Protein AF-A0A4R9XDH8-F1 (afdb_monomer)

Nearest PDB structures (foldseek):
  8iq6-assembly1_R  TM=7.409E-01  e=6.964E+00  Homo sapiens
  1yc9-assembly1_A-3  TM=2.635E-01  e=1.692E+00  Vibrio cholerae

Radius of gyration: 33.53 Å; Cα contacts (8 Å, |Δi|>4): 755; chains: 1; bounding box: 90×50×81 Å

Secondary structure (DSSP, 8-state):
---EETTEEBPBTTTT-EEEEEEEEEEEEPPSS---SS-EEEEEEEEEEGGGEES--SS-EETTEEBPBTTT-EES--BS-TT--STT-BTTTS-SS-EEEES---SS-EETTEEBPBTT-EEEEEESSS-BSB--EEEE-SSPPPPP-PPPPPPTTT--SSPPTTSB-TTSPBPPEE-HHHHHHHHHHHHHHHHHHHHHHHHHTSSS-S-HHHHHHHHHHHHHHHHHHHHHHHHHHHHHHH----TTS-SSTTSGGG-EE--SS-GGGGS-TTS-SHHHHHHHIIIIIS---HHHHHHHHHT-B-TTSPBPPSTT--EEESS-GGGT--SS-TTTEEEGGGS-HHHHHHHHHHHHHSSS-GGG-

Foldseek 3Di:
DFDDDQLFTFQALPFFKKQWQQKFQFFFAQDPDDDDDQHDTDGWGKMFTSVQKDQFDDPDDDVRGGTAFAPGIKRAKIDTQVRRPGCQTFPKQSFSMGIKHFPFFHPPDDDPNTGTHGFQGWMAGDHPPPDGRGDITTIHGPDDRGPPPPDQPAQQAPRDTNAAPLQADPVNHGFDWDFPLVLLVVLLVVLVVVLVCLVVCVVVVNDDDPDPVVSVVVNVVSVVLNVLSVVLSVLLVVCVVVVDVALLCDVVQCGHQNTFGDGPDALLVVFDPVQDDPVSSVVCSLCVRQVLDVVLVVVLQQVAAAPVRHRGDSVPKAKAFSHDSNRSGRSRDSSRIHILRNGDPSNNSNSQSNQSSHPNRRVSD

Solvent-accessible surface area (backbone atoms only — not comparable to full-atom values): 19686 Å² total; per-residue (Å²): 118,89,57,68,52,97,27,22,39,49,37,25,36,74,57,70,29,27,34,72,61,34,62,55,28,42,13,13,23,63,64,97,62,99,69,90,69,72,35,49,81,42,70,23,45,31,32,35,43,24,75,44,52,42,64,34,43,86,82,60,57,52,78,85,30,35,30,33,28,60,94,57,20,30,21,61,61,30,44,67,28,73,74,14,65,18,90,49,10,9,80,71,29,54,31,36,47,18,29,28,38,59,78,38,51,44,93,84,50,55,58,96,88,30,30,29,25,28,42,62,26,32,23,30,37,24,24,68,71,94,49,42,36,27,62,76,35,44,31,42,54,82,67,67,81,40,79,57,82,70,78,76,48,58,28,67,52,72,60,43,77,61,42,51,66,63,38,32,48,100,85,65,44,71,43,54,75,42,51,58,67,57,57,56,49,50,49,43,50,50,42,47,52,52,58,66,38,49,65,57,34,52,77,68,64,73,76,59,69,91,49,70,68,64,47,49,55,51,49,57,52,46,52,49,54,31,49,53,26,50,55,20,49,52,48,45,51,54,42,66,74,67,60,65,97,29,82,59,58,44,85,65,47,66,44,49,41,31,36,24,34,59,65,94,65,61,79,69,77,78,41,61,85,87,55,67,57,73,70,52,34,52,52,46,39,37,41,76,60,52,56,44,36,68,71,52,51,51,52,37,36,74,73,45,41,25,82,88,67,47,80,59,64,73,83,91,59,44,59,40,50,39,30,43,57,85,31,29,15,55,65,65,41,64,89,22,44,43,32,55,70,43,44,51,75,70,39,47,50,41,51,50,21,56,26,62,63,37,96,69,52,55,88,80,94

pLDDT: mean 85.95, std 11.09, range [38.56, 97.69]

Sequence (365 aa):
MTVYANGLEIVCKKQSNKIIASFPDVCFTPPENPATPPGVPVPYPSFGFDKTTDKGTGTVKIRGENVSQKNKSYYEDTKGTEAGRAAKKGIISSNNTGKAYAIAWSGSVKFEKNPVSRFVDMATNNHSSPMGNVIPNGFISNGAFVNPAKPETKCPCCGAQPAHANQVDGNGDMLQPIKEDDFYNNIVKNRQAKIDSIAKDIERGDKYTLDPTSLQKVRDGCDKQLKDAQDAKATIDNARAQKPPCPNLHDPADMGCGVHFNMPHSLDSMVPPSVVGKSNRKSFYRENILGFKDSVRQVSIASHTKPDGSPIKAKGETVNHKTPLQAGGCPTSQSNLVPNSALAPECQKVDAAQTKLHDFGEKDW

Structure (mmCIF, N/CA/C/O backbone):
data_AF-A0A4R9XDH8-F1
#
_entry.id   AF-A0A4R9XDH8-F1
#
loop_
_atom_site.group_PDB
_atom_site.id
_atom_site.type_symbol
_atom_site.label_atom_id
_atom_site.label_alt_id
_atom_site.label_comp_id
_atom_site.label_asym_id
_atom_site.label_entity_id
_atom_site.label_seq_id
_atom_site.pdbx_PDB_ins_code
_atom_site.Cartn_x
_atom_site.Cartn_y
_atom_site.Cartn_z
_atom_site.occupancy
_atom_site.B_iso_or_equiv
_atom_site.auth_seq_id
_atom_site.auth_comp_id
_atom_site.auth_asym_id
_atom_site.auth_atom_id
_atom_site.pdbx_PDB_model_num
ATOM 1 N N . MET A 1 1 ? 4.271 -0.103 -33.390 1.00 65.94 1 MET A N 1
ATOM 2 C CA . MET A 1 1 ? 4.578 0.057 -31.953 1.00 65.94 1 MET A CA 1
ATOM 3 C C . MET A 1 1 ? 6.033 -0.325 -31.701 1.00 65.94 1 MET A C 1
ATOM 5 O O . MET A 1 1 ? 6.549 -1.159 -32.440 1.00 65.94 1 MET A O 1
ATOM 9 N N . THR A 1 2 ? 6.701 0.323 -30.746 1.00 81.81 2 THR A N 1
ATOM 10 C CA . THR A 1 2 ? 8.048 -0.049 -30.269 1.00 81.81 2 THR A CA 1
ATOM 11 C C . THR A 1 2 ? 7.913 -1.121 -29.186 1.00 81.81 2 THR A C 1
ATOM 13 O O . THR A 1 2 ? 6.972 -1.058 -28.399 1.00 81.81 2 THR A O 1
ATOM 16 N N . VAL A 1 3 ? 8.795 -2.123 -29.181 1.00 86.50 3 VAL A N 1
ATOM 17 C CA . VAL A 1 3 ? 8.714 -3.284 -28.276 1.00 86.50 3 VAL A CA 1
ATOM 18 C C . VAL A 1 3 ? 9.965 -3.341 -27.405 1.00 86.50 3 VAL A C 1
ATOM 20 O O . VAL A 1 3 ? 11.062 -3.034 -27.871 1.00 86.50 3 VAL A O 1
ATOM 23 N N . TYR A 1 4 ? 9.792 -3.748 -26.148 1.00 87.50 4 TYR A N 1
ATOM 24 C CA . TYR A 1 4 ? 10.839 -3.755 -25.131 1.00 87.50 4 TYR A CA 1
ATOM 25 C C . TYR A 1 4 ? 11.089 -5.164 -24.595 1.00 87.50 4 TYR A C 1
ATOM 27 O O . TYR A 1 4 ? 10.166 -5.963 -24.447 1.00 87.50 4 TYR A O 1
ATOM 35 N N . ALA A 1 5 ? 12.345 -5.445 -24.259 1.00 86.62 5 ALA A N 1
ATOM 36 C CA . ALA A 1 5 ? 12.780 -6.627 -23.533 1.00 86.62 5 ALA A CA 1
ATOM 37 C C . ALA A 1 5 ? 13.635 -6.180 -22.344 1.00 86.62 5 ALA A C 1
ATOM 39 O O . ALA A 1 5 ? 14.624 -5.474 -22.515 1.00 86.62 5 ALA A O 1
ATOM 40 N N . ASN A 1 6 ? 13.265 -6.594 -21.129 1.00 87.88 6 ASN A N 1
ATOM 41 C CA . ASN A 1 6 ? 13.955 -6.193 -19.892 1.00 87.88 6 ASN A CA 1
ATOM 42 C C . ASN A 1 6 ? 14.070 -4.661 -19.721 1.00 87.88 6 ASN A C 1
ATOM 44 O O . ASN A 1 6 ? 15.102 -4.166 -19.280 1.00 87.88 6 ASN A O 1
ATOM 48 N N . GLY A 1 7 ? 13.040 -3.917 -20.132 1.00 80.19 7 GLY A N 1
ATOM 49 C CA . GLY A 1 7 ? 13.025 -2.450 -20.080 1.00 80.19 7 GLY A CA 1
ATOM 50 C C . GLY A 1 7 ? 13.869 -1.735 -21.146 1.00 80.19 7 GLY A C 1
ATOM 51 O O . GLY A 1 7 ? 13.897 -0.507 -21.195 1.00 80.19 7 GLY A O 1
ATOM 52 N N . LEU A 1 8 ? 14.528 -2.483 -22.035 1.00 84.12 8 LEU A N 1
ATOM 53 C CA . LEU A 1 8 ? 15.338 -1.944 -23.127 1.00 84.12 8 LEU A CA 1
ATOM 54 C C . LEU A 1 8 ? 14.649 -2.190 -24.466 1.00 84.12 8 LEU A C 1
ATOM 56 O O . LEU A 1 8 ? 14.066 -3.253 -24.690 1.00 84.12 8 LEU A O 1
ATOM 60 N N . GLU A 1 9 ? 14.695 -1.201 -25.355 1.00 89.06 9 GLU A N 1
ATOM 61 C CA . GLU A 1 9 ? 14.104 -1.311 -26.687 1.00 89.06 9 GLU A CA 1
ATOM 62 C C . GLU A 1 9 ? 14.755 -2.465 -27.457 1.00 89.06 9 GLU A C 1
ATOM 64 O O . GLU A 1 9 ? 15.977 -2.562 -27.516 1.00 89.06 9 GLU A O 1
ATOM 69 N N . ILE A 1 10 ? 13.955 -3.351 -28.050 1.00 91.06 10 ILE A N 1
ATOM 70 C CA . ILE A 1 10 ? 14.478 -4.435 -28.889 1.00 91.06 10 ILE A CA 1
ATOM 71 C C . ILE A 1 10 ? 15.032 -3.841 -30.191 1.00 91.06 10 ILE A C 1
ATOM 73 O O . ILE A 1 10 ? 14.405 -2.970 -30.786 1.00 91.06 10 ILE A O 1
ATOM 77 N N . VAL A 1 11 ? 16.189 -4.326 -30.646 1.00 89.25 11 VAL A N 1
ATOM 78 C CA . VAL A 1 11 ? 16.799 -3.924 -31.921 1.00 89.25 11 VAL A CA 1
ATOM 79 C C . VAL A 1 11 ? 16.105 -4.638 -33.083 1.00 89.25 11 VAL A C 1
ATOM 81 O O . VAL A 1 11 ? 16.087 -5.869 -33.159 1.00 89.25 11 VAL A O 1
ATOM 84 N N . CYS A 1 12 ? 15.562 -3.867 -34.021 1.00 89.19 12 CYS A N 1
ATOM 85 C CA . CYS A 1 12 ? 14.852 -4.358 -35.206 1.00 89.19 12 CYS A CA 1
ATOM 86 C C . CYS A 1 12 ? 15.150 -3.457 -36.401 1.00 89.19 12 CYS A C 1
ATOM 88 O O . CYS A 1 12 ? 15.333 -2.260 -36.226 1.00 89.19 12 CYS A O 1
ATOM 90 N N . LYS A 1 13 ? 15.071 -3.993 -37.622 1.00 89.62 13 LYS A N 1
ATOM 91 C CA . LYS A 1 13 ? 15.347 -3.275 -38.877 1.00 89.62 13 LYS A CA 1
ATOM 92 C C . LYS A 1 13 ? 14.585 -1.954 -39.090 1.00 89.62 13 LYS A C 1
ATOM 94 O O . LYS A 1 13 ? 15.008 -1.127 -39.893 1.00 89.62 13 LYS A O 1
ATOM 99 N N . LYS A 1 14 ? 13.450 -1.749 -38.412 1.00 86.19 14 LYS A N 1
ATOM 100 C CA . LYS A 1 14 ? 12.587 -0.553 -38.536 1.00 86.19 14 LYS A CA 1
ATOM 101 C C . LYS A 1 14 ? 12.423 0.239 -37.230 1.00 86.19 14 LYS A C 1
ATOM 103 O O . LYS A 1 14 ? 11.381 0.870 -37.027 1.00 86.19 14 LYS A O 1
ATOM 108 N N . GLN A 1 15 ? 13.415 0.220 -36.337 1.00 80.25 15 GLN A N 1
ATOM 109 C CA . GLN A 1 15 ? 13.369 0.946 -35.056 1.00 80.25 15 GLN A CA 1
ATOM 110 C C . GLN A 1 15 ? 14.350 2.130 -34.963 1.00 80.25 15 GLN A C 1
ATOM 112 O O . GLN A 1 15 ? 14.299 2.902 -34.011 1.00 80.25 15 GLN A O 1
ATOM 117 N N . SER A 1 16 ? 15.127 2.379 -36.019 1.00 85.31 16 SER A N 1
ATOM 118 C CA . SER A 1 16 ? 16.171 3.410 -36.095 1.00 85.31 16 SER A CA 1
ATOM 119 C C . SER A 1 16 ? 17.323 3.213 -35.100 1.00 85.31 16 SER A C 1
ATOM 121 O O . SER A 1 16 ? 17.948 4.198 -34.699 1.00 85.31 16 SER A O 1
ATOM 123 N N . ASN A 1 17 ? 17.620 1.973 -34.697 1.00 86.75 17 ASN A N 1
ATOM 124 C CA . ASN A 1 17 ? 18.787 1.663 -33.872 1.00 86.75 17 ASN A CA 1
ATOM 125 C C . ASN A 1 17 ? 20.091 1.867 -34.664 1.00 86.75 17 ASN A C 1
ATOM 127 O O . ASN A 1 17 ? 20.205 1.516 -35.840 1.00 86.75 17 ASN A O 1
ATOM 131 N N . LYS A 1 18 ? 21.113 2.412 -34.006 1.00 90.19 18 LYS A N 1
ATOM 132 C CA . LYS A 1 18 ? 22.404 2.749 -34.610 1.00 90.19 18 LYS A CA 1
ATOM 133 C C . LYS A 1 18 ? 23.547 2.370 -33.685 1.00 90.19 18 LYS A C 1
ATOM 135 O O . LYS A 1 18 ? 23.417 2.457 -32.473 1.00 90.19 18 LYS A O 1
ATOM 140 N N . ILE A 1 19 ? 24.688 2.019 -34.252 1.00 88.69 19 ILE A N 1
ATOM 141 C CA . ILE A 1 19 ? 25.971 2.084 -33.548 1.00 88.69 19 ILE A CA 1
ATOM 142 C C . ILE A 1 19 ? 26.585 3.406 -33.982 1.00 88.69 19 ILE A C 1
ATOM 144 O O . ILE A 1 19 ? 26.808 3.609 -35.176 1.00 88.69 19 ILE A O 1
ATOM 148 N N . ILE A 1 20 ? 26.777 4.330 -33.045 1.00 88.69 20 ILE A N 1
ATOM 149 C CA . ILE A 1 20 ? 27.184 5.702 -33.357 1.00 88.69 20 ILE A CA 1
ATOM 150 C C . ILE A 1 20 ? 28.639 5.889 -32.951 1.00 88.69 20 ILE A C 1
ATOM 152 O O . ILE A 1 20 ? 28.983 5.632 -31.801 1.00 88.69 20 ILE A O 1
ATOM 156 N N . ALA A 1 21 ? 29.463 6.347 -33.899 1.00 85.88 21 ALA A N 1
ATOM 157 C CA . ALA A 1 21 ? 30.855 6.729 -33.683 1.00 85.88 21 ALA A CA 1
ATOM 158 C C . ALA A 1 21 ? 31.650 5.690 -32.868 1.00 85.88 21 ALA A C 1
ATOM 160 O O . ALA A 1 21 ? 32.350 6.033 -31.920 1.00 85.88 21 ALA A O 1
ATOM 161 N N . SER A 1 22 ? 31.531 4.407 -33.232 1.00 87.44 22 SER A N 1
ATOM 162 C CA . SER A 1 22 ? 32.357 3.342 -32.665 1.00 87.44 22 SER A CA 1
ATOM 163 C C . SER A 1 22 ? 33.813 3.646 -32.993 1.00 87.44 22 SER A C 1
ATOM 165 O O . SER A 1 22 ? 34.204 3.615 -34.160 1.00 87.44 22 SER A O 1
ATOM 167 N N . PHE A 1 23 ? 34.589 3.995 -31.974 1.00 87.62 23 PHE A N 1
ATOM 168 C CA . PHE A 1 23 ? 35.923 4.562 -32.117 1.00 87.62 23 PHE A CA 1
ATOM 169 C C . PHE A 1 23 ? 36.851 3.987 -31.035 1.00 87.62 23 PHE A C 1
ATOM 171 O O . PHE A 1 23 ? 36.399 3.814 -29.902 1.00 87.62 23 PHE A O 1
ATOM 178 N N . PRO A 1 24 ? 38.138 3.726 -31.335 1.00 89.88 24 PRO A N 1
ATOM 179 C CA . PRO A 1 24 ? 38.790 3.895 -32.638 1.00 89.88 24 PRO A CA 1
ATOM 180 C C . PRO A 1 24 ? 38.620 2.675 -33.565 1.00 89.88 24 PRO A C 1
ATOM 182 O O . PRO A 1 24 ? 38.905 1.548 -33.167 1.00 89.88 24 PRO A O 1
ATOM 185 N N . ASP A 1 25 ? 38.215 2.899 -34.822 1.00 88.69 25 ASP A N 1
ATOM 186 C CA . ASP A 1 25 ? 38.366 1.935 -35.926 1.00 88.69 25 ASP A CA 1
ATOM 187 C C . ASP A 1 25 ? 39.672 2.250 -36.669 1.00 88.69 25 ASP A C 1
ATOM 189 O O . ASP A 1 25 ? 39.713 3.118 -37.543 1.00 88.69 25 ASP A O 1
ATOM 193 N N . VAL A 1 26 ? 40.779 1.623 -36.260 1.00 91.69 26 VAL A N 1
ATOM 194 C CA . VAL A 1 26 ? 42.097 1.930 -36.837 1.00 91.69 26 VAL A CA 1
ATOM 195 C C . VAL A 1 26 ? 42.233 1.269 -38.205 1.00 91.69 26 VAL A C 1
ATOM 197 O O . VAL A 1 26 ? 42.388 0.046 -38.312 1.00 91.69 26 VAL A O 1
ATOM 200 N N . CYS A 1 27 ? 42.216 2.096 -39.249 1.00 90.62 27 CYS A N 1
ATOM 201 C CA . CYS A 1 27 ? 42.439 1.686 -40.630 1.00 90.62 27 CYS A CA 1
ATOM 202 C C . CYS A 1 27 ? 43.657 2.402 -41.226 1.00 90.62 27 CYS A C 1
ATOM 204 O O . CYS A 1 27 ? 43.993 3.523 -40.856 1.00 90.62 27 CYS A O 1
ATOM 206 N N . PHE A 1 28 ? 44.317 1.746 -42.173 1.00 91.69 28 PHE A N 1
ATOM 207 C CA . PHE A 1 28 ? 45.462 2.273 -42.896 1.00 91.69 28 PHE A CA 1
ATOM 208 C C . PHE A 1 28 ? 45.000 3.154 -44.061 1.00 91.69 28 PHE A C 1
ATOM 210 O O . PHE A 1 28 ? 44.325 2.693 -44.987 1.00 91.69 28 PHE A O 1
ATOM 217 N N . THR A 1 29 ? 45.400 4.419 -44.031 1.00 89.56 29 THR A N 1
ATOM 218 C CA . THR A 1 29 ? 45.042 5.434 -45.030 1.00 89.56 29 THR A CA 1
ATOM 219 C C . THR A 1 29 ? 46.196 5.643 -46.001 1.00 89.56 29 THR A C 1
ATOM 221 O O . THR A 1 29 ? 47.345 5.716 -45.552 1.00 89.56 29 THR A O 1
ATOM 224 N N . PRO A 1 30 ? 45.943 5.705 -47.323 1.00 87.06 30 PRO A N 1
ATOM 225 C CA . PRO A 1 30 ? 47.005 5.961 -48.289 1.00 87.06 30 PRO A CA 1
ATOM 226 C C . PRO A 1 30 ? 47.710 7.299 -47.999 1.00 87.06 30 PRO A C 1
ATOM 228 O O . PRO A 1 30 ? 47.015 8.287 -47.759 1.00 87.06 30 PRO A O 1
ATOM 231 N N . PRO A 1 31 ? 49.054 7.352 -48.007 1.00 79.06 31 PRO A N 1
ATOM 232 C CA . PRO A 1 31 ? 49.783 8.611 -47.871 1.00 79.06 31 PRO A CA 1
ATOM 233 C C . PRO A 1 31 ? 49.570 9.499 -49.109 1.00 79.06 31 PRO A C 1
ATOM 235 O O . PRO A 1 31 ? 49.382 8.988 -50.213 1.00 79.06 31 PRO A O 1
ATOM 238 N N . GLU A 1 32 ? 49.622 10.823 -48.935 1.00 72.88 32 GLU A N 1
ATOM 239 C CA . GLU A 1 32 ? 49.444 11.795 -50.031 1.00 72.88 32 GLU A CA 1
ATOM 240 C C . GLU A 1 32 ? 50.607 11.784 -51.040 1.00 72.88 32 GLU A C 1
ATOM 242 O O . GLU A 1 32 ? 50.386 12.004 -52.228 1.00 72.88 32 GLU A O 1
ATOM 247 N N . ASN A 1 33 ? 51.825 11.452 -50.594 1.00 67.38 33 ASN A N 1
ATOM 248 C CA . ASN A 1 33 ? 53.021 11.365 -51.436 1.00 67.38 33 ASN A CA 1
ATOM 249 C C . ASN A 1 33 ? 53.560 9.923 -51.481 1.00 67.38 33 ASN A C 1
ATOM 251 O O . ASN A 1 33 ? 53.569 9.241 -50.450 1.00 67.38 33 ASN A O 1
ATOM 255 N N . PRO A 1 34 ? 54.048 9.432 -52.637 1.00 64.06 34 PRO A N 1
ATOM 256 C CA . PRO A 1 34 ? 54.533 8.065 -52.738 1.00 64.06 34 PRO A CA 1
ATOM 257 C C . PRO A 1 34 ? 55.923 7.917 -52.102 1.00 64.06 34 PRO A C 1
ATOM 259 O O . PRO A 1 34 ? 56.928 8.304 -52.690 1.00 64.06 34 PRO A O 1
ATOM 262 N N . ALA A 1 35 ? 55.966 7.292 -50.925 1.00 52.69 35 ALA A N 1
ATOM 263 C CA . ALA A 1 35 ? 57.030 6.385 -50.490 1.00 52.69 35 ALA A CA 1
ATOM 264 C C . ALA A 1 35 ? 56.506 5.510 -49.333 1.00 52.69 35 ALA A C 1
ATOM 266 O O . ALA A 1 35 ? 55.999 6.008 -48.332 1.00 52.69 35 ALA A O 1
ATOM 267 N N . THR A 1 36 ? 56.602 4.197 -49.518 1.00 57.47 36 THR A N 1
ATOM 268 C CA . THR A 1 36 ? 56.280 3.068 -48.624 1.00 57.47 36 THR A CA 1
ATOM 269 C C . THR A 1 36 ? 56.429 3.382 -47.121 1.00 57.47 36 THR A C 1
ATOM 271 O O . THR A 1 36 ? 57.542 3.655 -46.673 1.00 57.47 36 THR A O 1
ATOM 274 N N . PRO A 1 37 ? 55.336 3.349 -46.326 1.00 61.97 37 PRO A N 1
ATOM 275 C CA . PRO A 1 37 ? 54.855 2.132 -45.633 1.00 61.97 37 PRO A CA 1
ATOM 276 C C . PRO A 1 37 ? 53.416 1.730 -46.057 1.00 61.97 37 PRO A C 1
ATOM 278 O O . PRO A 1 37 ? 52.827 2.426 -46.882 1.00 61.97 37 PRO A O 1
ATOM 281 N N . PRO A 1 38 ? 52.806 0.636 -45.535 1.00 66.75 38 PRO A N 1
ATOM 282 C CA . PRO A 1 38 ? 51.500 0.092 -45.980 1.00 66.75 38 PRO A CA 1
ATOM 283 C C . PRO A 1 38 ? 50.252 0.976 -45.723 1.00 66.75 38 PRO A C 1
ATOM 285 O O . PRO A 1 38 ? 49.122 0.485 -45.757 1.00 66.75 38 PRO A O 1
ATOM 288 N N . GLY A 1 39 ? 50.443 2.278 -45.513 1.00 77.06 39 GLY A N 1
ATOM 289 C CA . GLY A 1 39 ? 49.455 3.276 -45.116 1.00 77.06 39 GLY A CA 1
ATOM 290 C C . GLY A 1 39 ? 49.786 3.877 -43.748 1.00 77.06 39 GLY A C 1
ATOM 291 O O . GLY A 1 39 ? 50.567 3.314 -42.980 1.00 77.06 39 GLY A O 1
ATOM 292 N N . VAL A 1 40 ? 49.183 5.020 -43.435 1.00 88.25 40 VAL A N 1
ATOM 293 C CA . VAL A 1 40 ? 49.247 5.634 -42.100 1.00 88.25 40 VAL A CA 1
ATOM 294 C C . VAL A 1 40 ? 48.090 5.075 -41.265 1.00 88.25 40 VAL A C 1
ATOM 296 O O . VAL A 1 40 ? 46.954 5.131 -41.738 1.00 88.25 40 VAL A O 1
ATOM 299 N N . PRO A 1 41 ? 48.323 4.515 -40.063 1.00 91.06 41 PRO A N 1
ATOM 300 C CA . PRO A 1 41 ? 47.238 4.065 -39.199 1.00 91.06 41 PRO A CA 1
ATOM 301 C C . PRO A 1 41 ? 46.471 5.278 -38.663 1.00 91.06 41 PRO A C 1
ATOM 303 O O . PRO A 1 41 ? 47.001 6.064 -37.879 1.00 91.06 41 PRO A O 1
ATOM 306 N N . VAL A 1 42 ? 45.218 5.428 -39.087 1.00 91.25 42 VAL A N 1
ATOM 307 C CA . VAL A 1 42 ? 44.338 6.529 -38.688 1.00 91.25 42 VAL A CA 1
ATOM 308 C C . VAL A 1 42 ? 43.114 5.948 -37.975 1.00 91.25 42 VAL A C 1
ATOM 310 O O . VAL A 1 42 ? 42.479 5.029 -38.500 1.00 91.25 42 VAL A O 1
ATOM 313 N N . PRO A 1 43 ? 42.767 6.436 -36.771 1.00 92.75 43 PRO A N 1
ATOM 314 C CA . PRO A 1 43 ? 41.551 6.021 -36.093 1.00 92.75 43 PRO A CA 1
ATOM 315 C C . PRO A 1 43 ? 40.338 6.730 -36.714 1.00 92.75 43 PRO A C 1
ATOM 317 O O . PRO A 1 43 ? 40.267 7.958 -36.743 1.00 92.75 43 PRO A O 1
ATOM 320 N N . TYR A 1 44 ? 39.369 5.954 -37.191 1.00 91.44 44 TYR A N 1
ATOM 321 C CA . TYR A 1 44 ? 38.127 6.449 -37.783 1.00 91.44 44 TYR A CA 1
ATOM 322 C C . TYR A 1 44 ? 36.924 6.200 -36.861 1.00 91.44 44 TYR A C 1
ATOM 324 O O . TYR A 1 44 ? 36.905 5.207 -36.126 1.00 91.44 44 TYR A O 1
ATOM 332 N N . PRO A 1 45 ? 35.898 7.069 -36.879 1.00 91.56 45 PRO A N 1
ATOM 333 C CA . PRO A 1 45 ? 34.605 6.753 -36.289 1.00 91.56 45 PRO A CA 1
ATOM 334 C C . PRO A 1 45 ? 33.823 5.819 -37.223 1.00 91.56 45 PRO A C 1
ATOM 336 O O . PRO A 1 45 ? 33.585 6.146 -38.384 1.00 91.56 45 PRO A O 1
ATOM 339 N N . SER A 1 46 ? 33.384 4.673 -36.708 1.00 91.56 46 SER A N 1
ATOM 340 C CA . SER A 1 46 ? 32.595 3.690 -37.457 1.00 91.56 46 SER A CA 1
ATOM 341 C C . SER A 1 46 ? 31.121 3.708 -37.043 1.00 91.56 46 SER A C 1
ATOM 343 O O . SER A 1 46 ? 30.792 3.800 -35.858 1.00 91.56 46 SER A O 1
ATOM 345 N N . PHE A 1 47 ? 30.211 3.574 -38.006 1.00 91.62 47 PHE A N 1
ATOM 346 C CA . PHE A 1 47 ? 28.763 3.661 -37.806 1.00 91.62 47 PHE A CA 1
ATOM 347 C C . PHE A 1 47 ? 28.040 2.429 -38.348 1.00 91.62 47 PHE A C 1
ATOM 349 O O . PHE A 1 47 ? 28.315 1.989 -39.459 1.00 91.62 47 PHE A O 1
ATOM 356 N N . GLY A 1 48 ? 27.070 1.906 -37.599 1.00 91.25 48 GLY A N 1
ATOM 357 C CA . GLY A 1 48 ? 26.197 0.803 -38.021 1.00 91.25 48 GLY A CA 1
ATOM 358 C C . GLY A 1 48 ? 24.725 1.204 -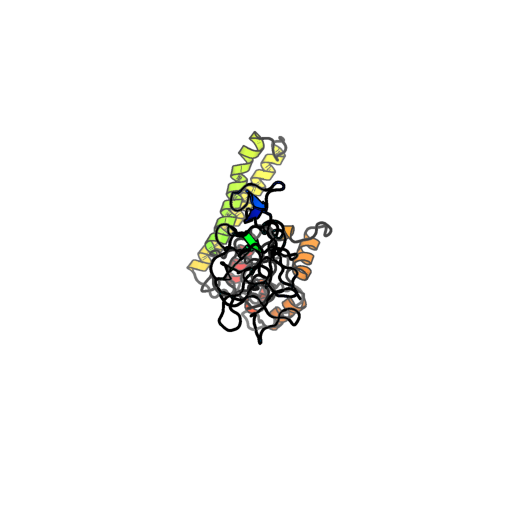37.951 1.00 91.25 48 GLY A C 1
ATOM 359 O O . GLY A 1 48 ? 24.349 1.980 -37.073 1.00 91.25 48 GLY A O 1
ATOM 360 N N . PHE A 1 49 ? 23.884 0.683 -38.848 1.00 90.75 49 PHE A N 1
ATOM 361 C CA . PHE A 1 49 ? 22.467 1.054 -38.930 1.00 90.75 49 PHE A CA 1
ATOM 362 C C . PHE A 1 49 ? 21.561 -0.174 -39.019 1.00 90.75 49 PHE A C 1
ATOM 364 O O . PHE A 1 49 ? 21.735 -1.015 -39.893 1.00 90.75 49 PHE A O 1
ATOM 371 N N . ASP A 1 50 ? 20.529 -0.224 -38.186 1.00 88.50 50 ASP A N 1
ATOM 372 C CA . ASP A 1 50 ? 19.535 -1.299 -38.177 1.00 88.50 50 ASP A CA 1
ATOM 373 C C . ASP A 1 50 ? 18.790 -1.488 -39.497 1.00 88.50 50 ASP A C 1
ATOM 375 O O . ASP A 1 50 ? 18.433 -2.613 -39.835 1.00 88.50 50 ASP A O 1
ATOM 379 N N . LYS A 1 51 ? 18.604 -0.429 -40.288 1.00 88.69 51 LYS A N 1
ATOM 380 C CA . LYS A 1 51 ? 17.964 -0.505 -41.609 1.00 88.69 51 LYS A CA 1
ATOM 381 C C . LYS A 1 51 ? 18.634 -1.509 -42.556 1.00 88.69 51 LYS A C 1
ATOM 383 O O . LYS A 1 51 ? 17.987 -1.964 -43.495 1.00 88.69 51 LYS A O 1
ATOM 388 N N . THR A 1 52 ? 19.903 -1.856 -42.320 1.00 89.75 52 THR A N 1
ATOM 389 C CA . THR A 1 52 ? 20.653 -2.871 -43.076 1.00 89.75 52 THR A CA 1
ATOM 390 C C . THR A 1 52 ? 20.739 -4.210 -42.338 1.00 89.75 52 THR A C 1
ATOM 392 O O . THR A 1 52 ? 21.613 -5.017 -42.630 1.00 89.75 52 THR A O 1
ATOM 395 N N . THR A 1 53 ? 19.846 -4.473 -41.377 1.00 91.00 53 THR A N 1
ATOM 396 C CA . THR A 1 53 ? 19.785 -5.769 -40.688 1.00 91.00 53 THR A CA 1
ATOM 397 C C . THR A 1 53 ? 19.428 -6.883 -41.671 1.00 91.00 53 THR A C 1
ATOM 399 O O . THR A 1 53 ? 18.404 -6.821 -42.366 1.00 91.00 53 THR A O 1
ATOM 402 N N . ASP A 1 54 ? 20.243 -7.931 -41.667 1.00 90.44 54 ASP A N 1
ATOM 403 C CA . ASP A 1 54 ? 20.027 -9.189 -42.376 1.00 90.44 54 ASP A CA 1
ATOM 404 C C . ASP A 1 54 ? 20.131 -10.372 -41.397 1.00 90.44 54 ASP A C 1
ATOM 406 O O . ASP A 1 54 ? 20.613 -10.231 -40.268 1.00 90.44 54 ASP A O 1
ATOM 410 N N . LYS A 1 55 ? 19.594 -11.532 -41.794 1.00 91.31 55 LYS A N 1
ATOM 411 C CA . LYS A 1 55 ? 19.519 -12.759 -40.977 1.00 91.31 55 LYS A CA 1
ATOM 412 C C . LYS A 1 55 ? 18.880 -12.540 -39.593 1.00 91.31 55 LYS A C 1
ATOM 414 O O . LYS A 1 55 ? 19.251 -13.183 -38.609 1.00 91.31 55 LYS A O 1
ATOM 419 N N . GLY A 1 56 ? 17.924 -11.611 -39.518 1.00 88.62 56 GLY A N 1
ATOM 420 C CA . GLY A 1 56 ? 16.988 -11.459 -38.400 1.00 88.62 56 GLY A CA 1
ATOM 421 C C . GLY A 1 56 ? 15.965 -12.593 -38.311 1.00 88.62 56 GLY A C 1
ATOM 422 O O . GLY A 1 56 ? 16.002 -13.539 -39.100 1.00 88.62 56 GLY A O 1
ATOM 423 N N . THR A 1 57 ? 15.021 -12.468 -37.380 1.00 92.81 57 THR A N 1
ATOM 424 C CA . THR A 1 57 ? 13.867 -13.379 -37.259 1.00 92.81 57 THR A CA 1
ATOM 425 C C . THR A 1 57 ? 13.095 -13.543 -38.574 1.00 92.81 57 THR A C 1
ATOM 427 O O . THR A 1 57 ? 12.958 -12.598 -39.353 1.00 92.81 57 THR A O 1
ATOM 430 N N . GLY A 1 58 ? 12.531 -14.730 -38.809 1.00 90.38 58 GLY A N 1
ATOM 431 C CA . GLY A 1 58 ? 11.684 -14.990 -39.983 1.00 90.38 58 GLY A CA 1
ATOM 432 C C . GLY A 1 58 ? 10.187 -14.814 -39.714 1.00 90.38 58 GLY A C 1
ATOM 433 O O . GLY A 1 58 ? 9.449 -14.283 -40.543 1.00 90.38 58 GLY A O 1
ATOM 434 N N . THR A 1 59 ? 9.738 -15.250 -38.540 1.00 91.00 59 THR A N 1
ATOM 435 C CA . THR A 1 59 ? 8.323 -15.334 -38.146 1.00 91.00 59 THR A CA 1
ATOM 436 C C . THR A 1 59 ? 7.899 -14.179 -37.248 1.00 91.00 59 THR A C 1
ATOM 438 O O . THR A 1 59 ? 6.869 -13.550 -37.481 1.00 91.00 59 THR A O 1
ATOM 441 N N . VAL A 1 60 ? 8.709 -13.864 -36.237 1.00 90.50 60 VAL A N 1
ATOM 442 C CA . VAL A 1 60 ? 8.438 -12.770 -35.301 1.00 90.50 60 VAL A CA 1
ATOM 443 C C . VAL A 1 60 ? 8.843 -11.456 -35.948 1.00 90.50 60 VAL A C 1
ATOM 445 O O . VAL A 1 60 ? 9.988 -11.307 -36.363 1.00 90.50 60 VAL A O 1
ATOM 448 N N . LYS A 1 61 ? 7.924 -10.494 -36.023 1.00 91.56 61 LYS A N 1
ATOM 449 C CA . LYS A 1 61 ? 8.168 -9.206 -36.676 1.00 91.56 61 LYS A CA 1
ATOM 450 C C . LYS A 1 61 ? 7.845 -8.044 -35.747 1.00 91.56 61 LYS A C 1
ATOM 452 O O . LYS A 1 61 ? 6.765 -8.011 -35.162 1.00 91.56 61 LYS A O 1
ATOM 457 N N . ILE A 1 62 ? 8.733 -7.052 -35.668 1.00 88.50 62 ILE A N 1
ATOM 458 C CA . ILE A 1 62 ? 8.439 -5.759 -35.029 1.00 88.50 62 ILE A CA 1
ATOM 459 C C . ILE A 1 62 ? 8.315 -4.717 -36.136 1.00 88.50 62 ILE A C 1
ATOM 461 O O . ILE A 1 62 ? 9.205 -4.579 -36.969 1.00 88.50 62 ILE A O 1
ATOM 465 N N . ARG A 1 63 ? 7.184 -4.000 -36.181 1.00 86.06 63 ARG A N 1
ATOM 466 C CA . ARG A 1 63 ? 6.856 -3.057 -37.276 1.00 86.06 63 ARG A CA 1
ATOM 467 C C . ARG A 1 63 ? 6.926 -3.707 -38.674 1.00 86.06 63 ARG A C 1
ATOM 469 O O . ARG A 1 63 ? 7.274 -3.054 -39.654 1.00 86.06 63 ARG A O 1
ATOM 476 N N . GLY A 1 64 ? 6.581 -4.995 -38.751 1.00 87.62 64 GLY A N 1
ATOM 477 C CA . GLY A 1 64 ? 6.548 -5.767 -39.996 1.00 87.62 64 GLY A CA 1
ATOM 478 C C . GLY A 1 64 ? 7.904 -6.283 -40.488 1.00 87.62 64 GLY A C 1
ATOM 479 O O . GLY A 1 64 ? 7.936 -6.916 -41.539 1.00 87.62 64 GLY A O 1
ATOM 480 N N . GLU A 1 65 ? 8.993 -6.072 -39.742 1.00 91.94 65 GLU A N 1
ATOM 481 C CA . GLU A 1 65 ? 10.348 -6.471 -40.143 1.00 91.94 65 GLU A CA 1
ATOM 482 C C . GLU A 1 65 ? 11.031 -7.394 -39.139 1.00 91.94 65 GLU A C 1
ATOM 484 O O . GLU A 1 65 ? 10.566 -7.580 -38.011 1.00 91.94 65 GLU A O 1
ATOM 489 N N . ASN A 1 66 ? 12.143 -7.972 -39.587 1.00 90.31 66 ASN A N 1
ATOM 490 C CA . ASN A 1 66 ? 12.951 -8.904 -38.824 1.00 90.31 66 ASN A CA 1
ATOM 491 C C . ASN A 1 66 ? 13.673 -8.240 -37.635 1.00 90.31 66 ASN A C 1
ATOM 493 O O . ASN A 1 66 ? 14.110 -7.088 -37.666 1.00 90.31 66 ASN A O 1
ATOM 497 N N . VAL A 1 67 ? 13.790 -9.013 -36.562 1.00 92.25 67 VAL A N 1
ATOM 498 C CA . VAL A 1 67 ? 14.369 -8.630 -35.274 1.00 92.25 67 VAL A CA 1
ATOM 499 C C . VAL A 1 67 ? 15.783 -9.191 -35.169 1.00 92.25 67 VAL A C 1
ATOM 501 O O . VAL A 1 67 ? 16.032 -10.313 -35.612 1.00 92.25 67 VAL A O 1
ATOM 504 N N . SER A 1 68 ? 16.700 -8.429 -34.571 1.00 91.00 68 SER A N 1
ATOM 505 C CA . SER A 1 68 ? 18.098 -8.838 -34.413 1.00 91.00 68 SER A CA 1
ATOM 506 C C . SER A 1 68 ? 18.266 -9.904 -33.322 1.00 91.00 68 SER A C 1
ATOM 508 O O . SER A 1 68 ? 17.765 -9.759 -32.201 1.00 91.00 68 SER A O 1
ATOM 510 N N . GLN A 1 69 ? 18.972 -10.988 -33.650 1.00 91.88 69 GLN A N 1
ATOM 511 C CA . GLN A 1 69 ? 19.190 -12.155 -32.798 1.00 91.88 69 GLN A CA 1
ATOM 512 C C . GLN A 1 69 ? 20.675 -12.466 -32.608 1.00 91.88 69 GLN A C 1
ATOM 514 O O . GLN A 1 69 ? 21.484 -12.381 -33.538 1.00 91.88 69 GLN A O 1
ATOM 519 N N . LYS A 1 70 ? 20.997 -12.954 -31.404 1.00 88.62 70 LYS A N 1
ATOM 520 C CA . LYS A 1 70 ? 22.320 -13.462 -31.026 1.00 88.62 70 LYS A CA 1
ATOM 521 C C . LYS A 1 70 ? 22.896 -14.396 -32.095 1.00 88.62 70 LYS A C 1
ATOM 523 O O . LYS A 1 70 ? 22.260 -15.384 -32.461 1.00 88.62 70 LYS A O 1
ATOM 528 N N . ASN A 1 71 ? 24.143 -14.132 -32.493 1.00 82.19 71 ASN A N 1
ATOM 529 C CA . ASN A 1 71 ? 24.968 -14.973 -33.373 1.00 82.19 71 ASN A CA 1
ATOM 530 C C . ASN A 1 71 ? 24.346 -15.300 -34.742 1.00 82.19 71 ASN A C 1
ATOM 532 O O . ASN A 1 71 ? 24.796 -16.230 -35.409 1.00 82.19 71 ASN A O 1
ATOM 536 N N . LYS A 1 72 ? 23.309 -14.570 -35.159 1.00 85.44 72 LYS A N 1
ATOM 537 C CA . LYS A 1 72 ? 22.632 -14.791 -36.441 1.00 85.44 72 LYS A CA 1
ATOM 538 C C . LYS A 1 72 ? 22.559 -13.516 -37.250 1.00 85.44 72 LYS A C 1
ATOM 540 O O . LYS A 1 72 ? 22.963 -13.509 -38.407 1.00 85.44 72 LYS A O 1
ATOM 545 N N . SER A 1 73 ? 22.061 -12.458 -36.627 1.00 90.06 73 SER A N 1
ATOM 546 C CA . SER A 1 73 ? 21.762 -11.209 -37.311 1.00 90.06 73 SER A CA 1
ATOM 547 C C . SER A 1 73 ? 22.953 -10.265 -37.296 1.00 90.06 73 SER A C 1
ATOM 549 O O . SER A 1 73 ? 23.747 -10.255 -36.353 1.00 90.06 73 SER A O 1
ATOM 551 N N . TYR A 1 74 ? 23.056 -9.452 -38.339 1.00 91.06 74 TYR A N 1
ATOM 552 C CA . TYR A 1 74 ? 24.091 -8.434 -38.479 1.00 91.06 74 TYR A CA 1
ATOM 553 C C . TYR A 1 74 ? 23.563 -7.244 -39.264 1.00 91.06 74 TYR A C 1
ATOM 555 O O . TYR A 1 74 ? 22.624 -7.377 -40.048 1.00 91.06 74 TYR A O 1
ATOM 563 N N . TYR A 1 75 ? 24.198 -6.089 -39.086 1.00 91.56 75 TYR A N 1
ATOM 564 C CA . TYR A 1 75 ? 24.061 -4.985 -40.035 1.00 91.56 75 TYR A CA 1
ATOM 565 C C . TYR A 1 75 ? 25.020 -5.245 -41.189 1.00 91.56 75 TYR A C 1
ATOM 567 O O . TYR A 1 75 ? 26.189 -5.541 -40.942 1.00 91.56 75 TYR A O 1
ATOM 575 N N . GLU A 1 76 ? 24.532 -5.192 -42.426 1.00 88.50 76 GLU A N 1
ATOM 576 C CA . GLU A 1 76 ? 25.297 -5.615 -43.607 1.00 88.50 76 GLU A CA 1
ATOM 577 C C . GLU A 1 76 ? 26.572 -4.798 -43.831 1.00 88.50 76 GLU A C 1
ATOM 579 O O . GLU A 1 76 ? 27.594 -5.377 -44.196 1.00 88.50 76 GLU A O 1
ATOM 584 N N . ASP A 1 77 ? 26.520 -3.484 -43.598 1.00 85.38 77 ASP A N 1
ATOM 585 C CA . ASP A 1 77 ? 27.627 -2.588 -43.923 1.00 85.38 77 ASP A CA 1
ATOM 586 C C . ASP A 1 77 ? 27.746 -1.396 -42.959 1.00 85.38 77 ASP A C 1
ATOM 588 O O . ASP A 1 77 ? 26.779 -0.657 -42.726 1.00 85.38 77 ASP A O 1
ATOM 592 N N . THR A 1 78 ? 28.946 -1.209 -42.410 1.00 90.56 78 THR A N 1
ATOM 593 C CA . THR A 1 78 ? 29.335 -0.093 -41.541 1.00 90.56 78 THR A CA 1
ATOM 594 C C . THR A 1 78 ? 29.964 1.047 -42.334 1.00 90.56 78 THR A C 1
ATOM 596 O O . THR A 1 78 ? 30.680 0.809 -43.302 1.00 90.56 78 THR A O 1
ATOM 599 N N . LYS A 1 79 ? 29.748 2.288 -41.892 1.00 92.25 79 LYS A N 1
ATOM 600 C CA . LYS A 1 79 ? 30.177 3.523 -42.574 1.00 92.25 79 LYS A CA 1
ATOM 601 C C . LYS A 1 79 ? 31.172 4.337 -41.747 1.00 92.25 79 LYS A C 1
ATOM 603 O O . LYS A 1 79 ? 31.235 4.150 -40.536 1.00 92.25 79 LYS A O 1
ATOM 608 N N . GLY A 1 80 ? 31.867 5.287 -42.374 1.00 90.94 80 GLY A N 1
ATOM 609 C CA . GLY A 1 80 ? 32.737 6.286 -41.726 1.00 90.94 80 GLY A CA 1
ATOM 610 C C . GLY A 1 80 ? 34.241 5.993 -41.808 1.00 90.94 80 GLY A C 1
ATOM 611 O O . GLY A 1 80 ? 35.063 6.828 -41.434 1.00 90.94 80 GLY A O 1
ATOM 612 N N . THR A 1 81 ? 34.605 4.826 -42.331 1.00 91.25 81 THR A N 1
ATOM 613 C CA . THR A 1 81 ? 35.964 4.266 -42.375 1.00 91.25 81 THR A CA 1
ATOM 614 C C . THR A 1 81 ? 36.486 4.099 -43.811 1.00 91.25 81 THR A C 1
ATOM 616 O O . THR A 1 81 ? 37.590 3.604 -44.034 1.00 91.25 81 THR A O 1
ATOM 619 N N . GLU A 1 82 ? 35.730 4.558 -44.814 1.00 93.44 82 GLU A N 1
ATOM 620 C CA . GLU A 1 82 ? 35.995 4.361 -46.245 1.00 93.44 82 GLU A CA 1
ATOM 621 C C . GLU A 1 82 ? 37.337 4.961 -46.708 1.00 93.44 82 GLU A C 1
ATOM 623 O O . GLU A 1 82 ? 37.950 4.452 -47.649 1.00 93.44 82 GLU A O 1
ATOM 628 N N . ALA A 1 83 ? 37.825 6.007 -46.031 1.00 89.94 83 ALA A N 1
ATOM 629 C CA . ALA A 1 83 ? 39.113 6.641 -46.322 1.00 89.94 83 ALA A CA 1
ATOM 630 C C . ALA A 1 83 ? 40.322 5.739 -45.998 1.00 89.94 83 ALA A C 1
ATOM 632 O O . ALA A 1 83 ? 41.360 5.848 -46.654 1.00 89.94 83 ALA A O 1
ATOM 633 N N . GLY A 1 84 ? 40.177 4.798 -45.058 1.00 88.88 84 GLY A N 1
ATOM 634 C CA . GLY A 1 84 ? 41.203 3.833 -44.653 1.00 88.88 84 GLY A CA 1
ATOM 635 C C . GLY A 1 84 ? 41.392 2.682 -45.647 1.00 88.88 84 GLY A C 1
ATOM 636 O O . GLY A 1 84 ? 41.287 1.515 -45.283 1.00 88.88 84 GLY A O 1
ATOM 637 N N . ARG A 1 85 ? 41.602 2.999 -46.927 1.00 89.19 85 ARG A N 1
ATOM 638 C CA . ARG A 1 85 ? 41.599 2.047 -48.056 1.00 89.19 85 ARG A CA 1
ATOM 639 C C . ARG A 1 85 ? 42.983 1.631 -48.560 1.00 89.19 85 ARG A C 1
ATOM 641 O O . ARG A 1 85 ? 43.090 1.162 -49.692 1.00 89.19 85 ARG A O 1
ATOM 648 N N . ALA A 1 86 ? 44.042 1.821 -47.775 1.00 88.38 86 ALA A N 1
ATOM 649 C CA . ALA A 1 86 ? 45.349 1.265 -48.126 1.00 88.38 86 ALA A CA 1
ATOM 650 C C . ALA A 1 86 ? 45.291 -0.274 -48.154 1.00 88.38 86 ALA A C 1
ATOM 652 O O . ALA A 1 86 ? 44.322 -0.871 -47.686 1.00 88.38 86 ALA A O 1
ATOM 653 N N . ALA A 1 87 ? 46.330 -0.932 -48.676 1.00 85.44 87 ALA A N 1
ATOM 654 C CA . ALA A 1 87 ? 46.321 -2.378 -48.928 1.00 85.44 87 ALA A CA 1
ATOM 655 C C . ALA A 1 87 ? 45.892 -3.224 -47.710 1.00 85.44 87 ALA A C 1
ATOM 657 O O . ALA A 1 87 ? 45.129 -4.175 -47.865 1.00 85.44 87 ALA A O 1
ATOM 658 N N . LYS A 1 88 ? 46.333 -2.852 -46.497 1.00 83.88 88 LYS A N 1
ATOM 659 C CA . LYS A 1 88 ? 45.961 -3.546 -45.255 1.00 83.88 88 LYS A CA 1
ATOM 660 C C . LYS A 1 88 ? 44.558 -3.192 -44.745 1.00 83.88 88 LYS A C 1
ATOM 662 O O . LYS A 1 88 ? 43.959 -4.028 -44.084 1.00 83.88 88 LYS A O 1
ATOM 667 N N . LYS A 1 89 ? 44.019 -2.006 -45.049 1.00 91.31 89 LYS A N 1
ATOM 668 C CA . LYS A 1 89 ? 42.739 -1.494 -44.519 1.00 91.31 89 LYS A CA 1
ATOM 669 C C . LYS A 1 89 ? 42.690 -1.534 -42.984 1.00 91.31 89 LYS A C 1
ATOM 671 O O . LYS A 1 89 ? 43.511 -0.879 -42.363 1.00 91.31 89 LYS A O 1
ATOM 676 N N . GLY A 1 90 ? 41.770 -2.258 -42.352 1.00 88.44 90 GLY A N 1
ATOM 677 C CA . GLY A 1 90 ? 41.694 -2.381 -40.896 1.00 88.44 90 GLY A CA 1
ATOM 678 C C . GLY A 1 90 ? 42.864 -3.160 -40.292 1.00 88.44 90 GLY A C 1
ATOM 679 O O . GLY A 1 90 ? 43.286 -4.185 -40.833 1.00 88.44 90 GLY A O 1
ATOM 680 N N . ILE A 1 91 ? 43.377 -2.700 -39.149 1.00 88.75 91 ILE A N 1
ATOM 681 C CA . ILE A 1 91 ? 44.508 -3.333 -38.454 1.00 88.75 91 ILE A CA 1
ATOM 682 C C . ILE A 1 91 ? 44.249 -4.809 -38.093 1.00 88.75 91 ILE A C 1
ATOM 684 O O . ILE A 1 91 ? 45.141 -5.643 -38.261 1.00 88.75 91 ILE A O 1
ATOM 688 N N . ILE A 1 92 ? 43.021 -5.145 -37.689 1.00 87.31 92 ILE A N 1
ATOM 689 C CA . ILE A 1 92 ? 42.567 -6.499 -37.340 1.00 87.31 92 ILE A CA 1
ATOM 690 C C . ILE A 1 92 ? 41.795 -7.125 -38.506 1.00 87.31 92 ILE A C 1
ATOM 692 O O . ILE A 1 92 ? 42.177 -8.184 -39.006 1.00 87.31 92 ILE A O 1
ATOM 696 N N . SER A 1 93 ? 40.714 -6.483 -38.963 1.00 87.19 93 SER A N 1
ATOM 697 C CA . SER A 1 93 ? 39.772 -7.107 -39.909 1.00 87.19 93 SER A CA 1
ATOM 698 C C . SER A 1 93 ? 40.316 -7.216 -41.335 1.00 87.19 93 SER A C 1
ATOM 700 O O . SER A 1 93 ? 39.770 -7.959 -42.148 1.00 87.19 93 SE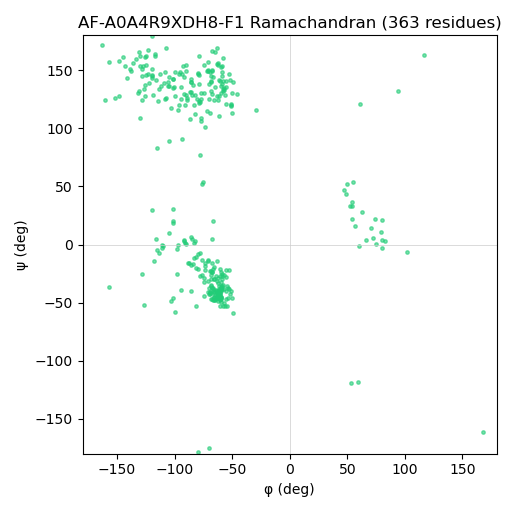R A O 1
ATOM 702 N N . SER A 1 94 ? 41.383 -6.474 -41.655 1.00 89.12 94 SER A N 1
ATOM 703 C CA . SER A 1 94 ? 41.871 -6.242 -43.022 1.00 89.12 94 SER A CA 1
ATOM 704 C C . SER A 1 94 ? 40.802 -5.701 -43.982 1.00 89.12 94 SER A C 1
ATOM 706 O O . SER A 1 94 ? 40.930 -5.808 -45.201 1.00 89.12 94 SER A O 1
ATOM 708 N N . ASN A 1 95 ? 39.755 -5.090 -43.422 1.00 88.25 95 ASN A N 1
ATOM 709 C CA . ASN A 1 95 ? 38.662 -4.422 -44.111 1.00 88.25 95 ASN A CA 1
ATOM 710 C C . ASN A 1 95 ? 38.499 -3.003 -43.563 1.00 88.25 95 ASN A C 1
ATOM 712 O O . ASN A 1 95 ? 38.887 -2.705 -42.438 1.00 88.25 95 ASN A O 1
ATOM 716 N N . ASN A 1 96 ? 37.972 -2.107 -44.389 1.00 87.56 96 ASN A N 1
ATOM 717 C CA . ASN A 1 96 ? 37.701 -0.717 -44.023 1.00 87.56 96 ASN A CA 1
ATOM 718 C C . ASN A 1 96 ? 36.202 -0.435 -43.927 1.00 87.56 96 ASN A C 1
ATOM 720 O O . ASN A 1 96 ? 35.827 0.694 -43.680 1.00 87.56 96 ASN A O 1
ATOM 724 N N . THR A 1 97 ? 35.354 -1.421 -44.192 1.00 89.19 97 THR A N 1
ATOM 725 C CA . THR A 1 97 ? 33.893 -1.433 -44.047 1.00 89.19 97 THR A CA 1
ATOM 726 C C . THR A 1 97 ? 33.489 -2.903 -43.923 1.00 89.19 97 THR A C 1
ATOM 728 O O . THR A 1 97 ? 34.248 -3.792 -44.321 1.00 89.19 97 THR A O 1
ATOM 731 N N . GLY A 1 98 ? 32.333 -3.198 -43.343 1.00 88.94 98 GLY A N 1
ATOM 732 C CA . GLY A 1 98 ? 31.906 -4.581 -43.176 1.00 88.94 98 GLY A CA 1
ATOM 733 C C . GLY A 1 98 ? 30.724 -4.718 -42.240 1.00 88.94 98 GLY A C 1
ATOM 734 O O . GLY A 1 98 ? 30.024 -3.752 -41.951 1.00 88.94 98 GLY A O 1
ATOM 735 N N . LYS A 1 99 ? 30.508 -5.931 -41.737 1.00 91.75 99 LYS A N 1
ATOM 736 C CA . LYS A 1 99 ? 29.341 -6.215 -40.899 1.00 91.75 99 LYS A CA 1
ATOM 737 C C . LYS A 1 99 ? 29.490 -5.627 -39.497 1.00 91.75 99 LYS A C 1
ATOM 739 O O . LYS A 1 99 ? 30.606 -5.500 -38.986 1.00 91.75 99 LYS A O 1
ATOM 744 N N . ALA A 1 100 ? 28.361 -5.348 -38.852 1.00 89.75 100 ALA A N 1
ATOM 745 C CA . ALA A 1 100 ? 28.305 -5.123 -37.410 1.00 89.75 100 ALA A CA 1
ATOM 746 C C . ALA A 1 100 ? 27.514 -6.232 -36.715 1.00 89.75 100 ALA A C 1
ATOM 748 O O . ALA A 1 100 ? 26.418 -6.584 -37.159 1.00 89.75 100 ALA A O 1
ATOM 749 N N . TYR A 1 101 ? 28.054 -6.748 -35.611 1.00 89.19 101 TYR A N 1
ATOM 750 C CA . TYR A 1 101 ? 27.440 -7.822 -34.831 1.00 89.19 101 TYR A CA 1
ATOM 751 C C . TYR A 1 101 ? 27.211 -7.395 -33.391 1.00 89.19 101 TYR A C 1
ATOM 753 O O . TYR A 1 101 ? 28.088 -6.802 -32.763 1.00 89.19 101 TYR A O 1
ATOM 761 N N . ALA A 1 102 ? 26.058 -7.781 -32.851 1.00 89.62 102 ALA A N 1
ATOM 762 C CA . ALA A 1 102 ? 25.806 -7.738 -31.421 1.00 89.62 102 ALA A CA 1
ATOM 763 C C . ALA A 1 102 ? 26.673 -8.783 -30.701 1.00 89.62 102 ALA A C 1
ATOM 765 O O . ALA A 1 102 ? 26.691 -9.952 -31.088 1.00 89.62 102 ALA A O 1
ATOM 766 N N . ILE A 1 103 ? 27.344 -8.373 -29.630 1.00 88.75 103 ILE A N 1
ATOM 767 C CA . ILE A 1 103 ? 28.105 -9.253 -28.734 1.00 88.75 103 ILE A CA 1
ATOM 768 C C . ILE A 1 103 ? 27.461 -9.376 -27.342 1.00 88.75 103 ILE A C 1
ATOM 770 O O . ILE A 1 103 ? 27.938 -10.144 -26.511 1.00 88.75 103 ILE A O 1
ATOM 774 N N . ALA A 1 104 ? 26.366 -8.650 -27.103 1.00 89.00 104 ALA A N 1
ATOM 775 C CA . ALA A 1 104 ? 25.469 -8.825 -25.966 1.00 89.00 104 ALA A CA 1
ATOM 776 C C . ALA A 1 104 ? 24.003 -8.901 -26.437 1.00 89.00 104 ALA A C 1
ATOM 778 O O . ALA A 1 104 ? 23.670 -8.563 -27.577 1.00 89.00 104 ALA A O 1
ATOM 779 N N . TRP A 1 105 ? 23.133 -9.420 -25.573 1.00 92.62 105 TRP A N 1
ATOM 780 C CA . TRP A 1 105 ? 21.727 -9.713 -25.866 1.00 92.62 105 TRP A CA 1
ATOM 781 C C . TRP A 1 105 ? 20.938 -9.892 -24.561 1.00 92.62 105 TRP A C 1
ATOM 783 O O . TRP A 1 105 ? 21.510 -10.019 -23.476 1.00 92.62 105 TRP A O 1
ATOM 793 N N . SER A 1 106 ? 19.612 -9.993 -24.664 1.00 92.38 106 SER A N 1
ATOM 794 C CA . SER A 1 106 ? 18.728 -10.303 -23.536 1.00 92.38 106 SER A CA 1
ATOM 795 C C . SER A 1 106 ? 19.066 -11.632 -22.847 1.00 92.38 106 SER A C 1
ATOM 797 O O . SER A 1 106 ? 19.175 -12.677 -23.488 1.00 92.38 106 SER A O 1
ATOM 799 N N . GLY A 1 107 ? 19.149 -11.619 -21.514 1.00 88.38 107 GLY A N 1
ATOM 800 C CA . GLY A 1 107 ? 19.345 -12.831 -20.710 1.00 88.38 107 GLY A CA 1
ATOM 801 C C . GLY A 1 107 ? 18.107 -13.733 -20.605 1.00 88.38 107 GLY A C 1
ATOM 802 O O . GLY A 1 107 ? 18.249 -14.928 -20.359 1.00 88.38 107 GLY A O 1
ATOM 803 N N . SER A 1 108 ? 16.900 -13.196 -20.819 1.00 88.75 108 SER A N 1
ATOM 804 C CA . SER A 1 108 ? 15.644 -13.934 -20.600 1.00 88.75 108 SER A CA 1
ATOM 805 C C . SER A 1 108 ? 14.664 -13.914 -21.773 1.00 88.75 108 SER A C 1
ATOM 807 O O . SER A 1 108 ? 13.888 -14.857 -21.916 1.00 88.75 108 SER A O 1
ATOM 809 N N . VAL A 1 109 ? 14.705 -12.907 -22.649 1.00 91.81 109 VAL A N 1
ATOM 810 C CA . VAL A 1 109 ? 13.787 -12.791 -23.792 1.00 91.81 109 VAL A CA 1
ATOM 811 C C . VAL A 1 109 ? 14.424 -13.394 -25.041 1.00 91.81 109 VAL A C 1
ATOM 813 O O . VAL A 1 109 ? 15.522 -13.016 -25.454 1.00 91.81 109 VAL A O 1
ATOM 816 N N . LYS A 1 110 ? 13.713 -14.339 -25.663 1.00 93.19 110 LYS A N 1
ATOM 817 C CA . LYS A 1 110 ? 14.151 -15.045 -26.871 1.00 93.19 110 LYS A CA 1
ATOM 818 C C . LYS A 1 110 ? 13.043 -15.029 -27.915 1.00 93.19 110 LYS A C 1
ATOM 820 O O . LYS A 1 110 ? 11.919 -15.410 -27.605 1.00 93.19 110 LYS A O 1
ATOM 825 N N . PHE A 1 111 ? 13.374 -14.689 -29.156 1.00 93.56 111 PHE A N 1
ATOM 826 C CA . PHE A 1 111 ? 12.500 -14.906 -30.311 1.00 93.56 111 PHE A CA 1
ATOM 827 C C . PHE A 1 111 ? 13.052 -16.064 -31.124 1.00 93.56 111 PHE A C 1
ATOM 829 O O . PHE A 1 111 ? 14.263 -16.175 -31.285 1.00 93.56 111 PHE A O 1
ATOM 836 N N . GLU A 1 112 ? 12.185 -16.970 -31.579 1.00 91.56 112 GLU A N 1
ATOM 837 C CA . GLU A 1 112 ? 12.595 -18.180 -32.313 1.00 91.56 112 GLU A CA 1
ATOM 838 C C . GLU A 1 112 ? 13.733 -18.940 -31.604 1.00 91.56 112 GLU A C 1
ATOM 840 O O . GLU A 1 112 ? 14.715 -19.358 -32.220 1.00 91.56 112 GLU A O 1
ATOM 845 N N . LYS A 1 113 ? 13.624 -19.077 -30.273 1.00 90.75 113 LYS A N 1
ATOM 846 C CA . LYS A 1 113 ? 14.604 -19.743 -29.391 1.00 90.75 113 LYS A CA 1
ATOM 847 C C . LYS A 1 113 ? 15.975 -19.053 -29.281 1.00 90.75 113 LYS A C 1
ATOM 849 O O . LYS A 1 113 ? 16.835 -19.563 -28.567 1.00 90.75 113 LYS A O 1
ATOM 854 N N . ASN A 1 114 ? 16.179 -17.890 -29.903 1.00 91.00 114 ASN A N 1
ATOM 855 C CA . ASN A 1 114 ? 17.435 -17.139 -29.853 1.00 91.00 114 ASN A CA 1
ATOM 856 C C . ASN A 1 114 ? 17.264 -15.826 -29.071 1.00 91.00 114 ASN A C 1
ATOM 858 O O . ASN A 1 114 ? 16.260 -15.137 -29.267 1.00 91.00 114 ASN A O 1
ATOM 862 N N . PRO A 1 115 ? 18.209 -15.465 -28.182 1.00 93.62 115 PRO A N 1
ATOM 863 C CA . PRO A 1 115 ? 18.188 -14.177 -27.497 1.00 93.62 115 PRO A CA 1
ATOM 864 C C . PRO A 1 115 ? 18.131 -12.995 -28.463 1.00 93.62 115 PRO A C 1
ATOM 866 O O . PRO A 1 115 ? 18.798 -13.013 -29.500 1.00 93.62 115 PRO A O 1
ATOM 869 N N . VAL A 1 116 ? 17.354 -11.975 -28.105 1.00 93.94 116 VAL A N 1
ATOM 870 C CA . VAL A 1 116 ? 17.210 -10.744 -28.897 1.00 93.94 116 VAL A CA 1
ATOM 871 C C . VAL A 1 116 ? 18.213 -9.683 -28.453 1.00 93.94 116 VAL A C 1
ATOM 873 O O . VAL A 1 116 ? 18.496 -9.567 -27.259 1.00 93.94 116 VAL A O 1
ATOM 876 N N . SER A 1 117 ? 18.734 -8.903 -29.397 1.00 92.31 117 SER A N 1
ATOM 877 C CA . SER A 1 117 ? 19.558 -7.725 -29.095 1.00 92.31 117 SER A CA 1
ATOM 878 C C . SER A 1 117 ? 18.682 -6.532 -28.715 1.00 92.31 117 SER A C 1
ATOM 880 O O . SER A 1 117 ? 17.568 -6.381 -29.219 1.00 92.31 117 SER A O 1
ATOM 882 N N . ARG A 1 118 ? 19.178 -5.684 -27.818 1.00 91.94 118 ARG A N 1
ATOM 883 C CA . ARG A 1 118 ? 18.459 -4.542 -27.249 1.00 91.94 118 ARG A CA 1
ATOM 884 C C . ARG A 1 118 ? 19.302 -3.271 -27.317 1.00 91.94 118 ARG A C 1
ATOM 886 O O . ARG A 1 118 ? 20.508 -3.309 -27.547 1.00 91.94 118 ARG A O 1
ATOM 893 N N . PHE A 1 119 ? 18.656 -2.135 -27.099 1.00 88.31 119 PHE A N 1
ATOM 894 C CA . PHE A 1 119 ? 19.308 -0.873 -26.781 1.00 88.31 119 PHE A CA 1
ATOM 895 C C . PHE A 1 119 ? 20.326 -1.080 -25.652 1.00 88.31 119 PHE A C 1
ATOM 897 O O . PHE A 1 119 ? 20.070 -1.866 -24.745 1.00 88.31 119 PHE A O 1
ATOM 904 N N . VAL A 1 120 ? 21.481 -0.423 -25.760 1.00 85.25 120 VAL A N 1
ATOM 905 C CA . VAL A 1 120 ? 22.695 -0.564 -24.933 1.00 85.25 120 VAL A CA 1
ATOM 906 C C . VAL A 1 120 ? 23.363 -1.943 -24.899 1.00 85.25 120 VAL A C 1
ATOM 908 O O . VAL A 1 120 ? 24.434 -2.063 -24.304 1.00 85.25 120 VAL A O 1
ATOM 911 N N . ASP A 1 121 ? 22.832 -2.969 -25.575 1.00 89.31 121 ASP A N 1
ATOM 912 C CA . ASP A 1 121 ? 23.610 -4.191 -25.788 1.00 89.31 121 ASP A CA 1
ATOM 913 C C . ASP A 1 121 ? 24.829 -3.859 -26.672 1.00 89.31 121 ASP A C 1
ATOM 915 O O . ASP A 1 121 ? 24.738 -3.117 -27.655 1.00 89.31 121 ASP A O 1
ATOM 919 N N . MET A 1 122 ? 25.993 -4.383 -26.288 1.00 89.12 122 MET A N 1
ATOM 920 C CA . MET A 1 122 ? 27.258 -4.129 -26.972 1.00 89.12 122 MET A CA 1
ATOM 921 C C . MET A 1 122 ? 27.292 -4.782 -28.355 1.00 89.12 122 MET A C 1
ATOM 923 O O . MET A 1 122 ? 26.762 -5.875 -28.567 1.00 89.12 122 MET A O 1
ATOM 927 N N . ALA A 1 123 ? 27.998 -4.142 -29.275 1.00 88.88 123 ALA A N 1
ATOM 928 C CA . ALA A 1 123 ? 28.227 -4.562 -30.642 1.00 88.88 123 ALA A CA 1
ATOM 929 C C . ALA A 1 123 ? 29.631 -4.163 -31.105 1.00 88.88 123 ALA A C 1
ATOM 931 O O . ALA A 1 123 ? 30.272 -3.298 -30.519 1.00 88.88 123 ALA A O 1
ATOM 932 N N . THR A 1 124 ? 30.123 -4.797 -32.162 1.00 88.19 124 THR A N 1
ATOM 933 C CA . THR A 1 124 ? 31.413 -4.469 -32.789 1.00 88.19 124 THR A CA 1
ATOM 934 C C . THR A 1 124 ? 31.226 -4.268 -34.289 1.00 88.19 124 THR A C 1
ATOM 936 O O . THR A 1 124 ? 30.400 -4.943 -34.907 1.00 88.19 124 THR A O 1
ATOM 939 N N . ASN A 1 125 ? 31.998 -3.343 -34.864 1.00 89.56 125 ASN A N 1
ATOM 940 C CA . ASN A 1 125 ? 31.896 -2.912 -36.262 1.00 89.56 125 ASN A CA 1
ATOM 941 C C . ASN A 1 125 ? 33.054 -3.427 -37.132 1.00 89.56 125 ASN A C 1
ATOM 943 O O . ASN A 1 125 ? 34.065 -3.916 -36.618 1.00 89.56 125 ASN A O 1
ATOM 947 N N . ASN A 1 126 ? 32.902 -3.263 -38.453 1.00 86.44 126 ASN A N 1
ATOM 948 C CA . ASN A 1 126 ? 33.922 -3.544 -39.464 1.00 86.44 126 ASN A CA 1
ATOM 949 C C . ASN A 1 126 ? 34.445 -4.989 -39.371 1.00 86.44 126 ASN A C 1
ATOM 951 O O . ASN A 1 126 ? 35.637 -5.255 -39.207 1.00 86.44 126 ASN A O 1
ATOM 955 N N . HIS A 1 127 ? 33.513 -5.942 -39.408 1.00 83.38 127 HIS A N 1
ATOM 956 C CA . HIS A 1 127 ? 33.827 -7.367 -39.378 1.00 83.38 127 HIS A CA 1
ATOM 957 C C . HIS A 1 127 ? 34.163 -7.925 -40.759 1.00 83.38 127 HIS A C 1
ATOM 959 O O . HIS A 1 127 ? 33.407 -7.727 -41.709 1.00 83.38 127 HIS A O 1
ATOM 965 N N . SER A 1 128 ? 35.206 -8.762 -40.816 1.00 78.19 128 SER A N 1
ATOM 966 C CA . SER A 1 128 ? 35.403 -9.770 -41.882 1.00 78.19 128 SER A CA 1
ATOM 967 C C . SER A 1 128 ? 34.797 -11.141 -41.507 1.00 78.19 128 SER A C 1
ATOM 969 O O . SER A 1 128 ? 34.851 -12.092 -42.275 1.00 78.19 128 SER A O 1
ATOM 971 N N . SER A 1 129 ? 34.141 -11.203 -40.337 1.00 66.56 129 SER A N 1
ATOM 972 C CA . SER A 1 129 ? 33.575 -12.374 -39.645 1.00 66.56 129 SER A CA 1
ATOM 973 C C . SER A 1 129 ? 34.618 -13.444 -39.257 1.00 66.56 129 SER A C 1
ATOM 975 O O . SER A 1 129 ? 35.275 -13.997 -40.132 1.00 66.56 129 SER A O 1
ATOM 977 N N . PRO A 1 130 ? 34.774 -13.796 -37.960 1.00 57.75 130 PRO A N 1
ATOM 978 C CA . PRO A 1 130 ? 34.099 -13.253 -36.772 1.00 57.75 130 PRO A CA 1
ATOM 979 C C . PRO A 1 130 ? 34.842 -12.073 -36.112 1.00 57.75 130 PRO A C 1
ATOM 981 O O . PRO A 1 130 ? 34.412 -11.598 -35.065 1.00 57.75 130 PRO A O 1
ATOM 984 N N . MET A 1 131 ? 35.977 -11.630 -36.667 1.00 71.25 131 MET A N 1
ATOM 985 C CA . MET A 1 131 ? 36.794 -10.567 -36.067 1.00 71.25 131 MET A CA 1
ATOM 986 C C . MET A 1 131 ? 36.356 -9.182 -36.556 1.00 71.25 131 MET A 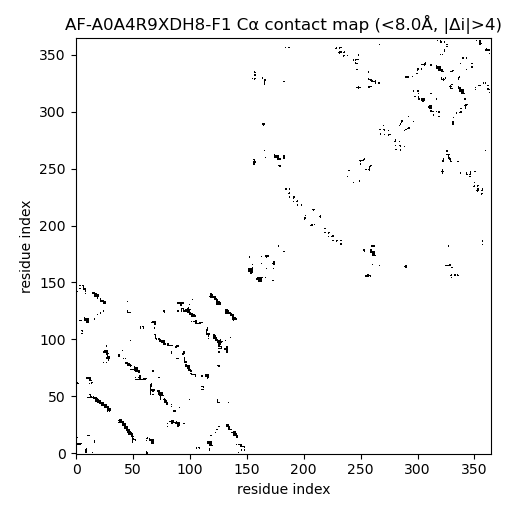C 1
ATOM 988 O O . MET A 1 131 ? 36.349 -8.925 -37.766 1.00 71.25 131 MET A O 1
ATOM 992 N N . GLY A 1 132 ? 36.024 -8.301 -35.609 1.00 73.81 132 GLY A N 1
ATOM 993 C CA . GLY A 1 132 ? 35.767 -6.876 -35.835 1.00 73.81 132 GLY A CA 1
ATOM 994 C C . GLY A 1 132 ? 37.035 -6.036 -35.695 1.00 73.81 132 GLY A C 1
ATOM 995 O O . GLY A 1 132 ? 37.963 -6.427 -34.989 1.00 73.81 132 GLY A O 1
ATOM 996 N N . ASN A 1 133 ? 37.074 -4.881 -36.363 1.00 83.94 133 ASN A N 1
ATOM 997 C CA . ASN A 1 133 ? 38.217 -3.962 -36.287 1.00 83.94 133 ASN A CA 1
ATOM 998 C C . ASN A 1 133 ? 38.134 -2.964 -35.123 1.00 83.94 133 ASN A C 1
ATOM 1000 O O . ASN A 1 133 ? 39.129 -2.329 -34.783 1.00 83.94 133 ASN A O 1
ATOM 1004 N N . VAL A 1 134 ? 36.943 -2.813 -34.537 1.00 80.31 134 VAL A N 1
ATOM 1005 C CA . VAL A 1 134 ? 36.635 -1.797 -33.522 1.00 80.31 134 VAL A CA 1
ATOM 1006 C C . VAL A 1 134 ? 36.361 -2.449 -32.180 1.00 80.31 134 VAL A C 1
ATOM 1008 O O . VAL A 1 134 ? 35.767 -3.528 -32.120 1.00 80.31 134 VAL A O 1
ATOM 1011 N N . ILE A 1 135 ? 36.733 -1.757 -31.102 1.00 78.19 135 ILE A N 1
ATOM 1012 C CA . ILE A 1 135 ? 36.319 -2.133 -29.751 1.00 78.19 135 ILE A CA 1
ATOM 1013 C C . ILE A 1 135 ? 34.785 -2.150 -29.617 1.00 78.19 135 ILE A C 1
ATOM 1015 O O . ILE A 1 135 ? 34.088 -1.435 -30.346 1.00 78.19 135 ILE A O 1
ATOM 1019 N N . PRO A 1 136 ? 34.243 -2.951 -28.688 1.00 80.75 136 PRO A N 1
ATOM 1020 C CA . PRO A 1 136 ? 32.810 -2.995 -28.441 1.00 80.75 136 PRO A CA 1
ATOM 1021 C C . PRO A 1 136 ? 32.186 -1.636 -28.082 1.00 80.75 136 PRO A C 1
ATOM 1023 O O . PRO A 1 136 ? 32.691 -0.935 -27.209 1.00 80.75 136 PRO A O 1
ATOM 1026 N N . ASN A 1 137 ? 31.048 -1.306 -28.695 1.00 79.88 137 ASN A N 1
ATOM 1027 C CA . ASN A 1 137 ? 30.246 -0.109 -28.425 1.00 79.88 137 ASN A CA 1
ATOM 1028 C C . ASN A 1 137 ? 28.745 -0.454 -28.355 1.00 79.88 137 ASN A C 1
ATOM 1030 O O . ASN A 1 137 ? 28.319 -1.466 -28.901 1.00 79.88 137 ASN A O 1
ATOM 1034 N N . GLY A 1 138 ? 27.926 0.350 -27.679 1.00 78.44 138 GLY A N 1
ATOM 1035 C CA . GLY A 1 138 ? 26.499 0.059 -27.482 1.00 78.44 138 GLY A CA 1
ATOM 1036 C C . GLY A 1 138 ? 25.618 0.388 -28.693 1.00 78.44 138 GLY A C 1
ATOM 1037 O O . GLY A 1 138 ? 25.859 1.366 -29.405 1.00 78.44 138 GLY A O 1
ATOM 1038 N N . PHE A 1 139 ? 24.541 -0.380 -28.897 1.00 79.56 139 PHE A N 1
ATOM 1039 C CA . PHE A 1 139 ? 23.438 0.071 -29.751 1.00 79.56 139 PHE A CA 1
ATOM 1040 C C . PHE A 1 139 ? 22.713 1.253 -29.111 1.00 79.56 139 PHE A C 1
ATOM 1042 O O . PHE A 1 139 ? 22.253 1.173 -27.974 1.00 79.56 139 PHE A O 1
ATOM 1049 N N . ILE A 1 140 ? 22.530 2.317 -29.881 1.00 77.19 140 ILE A N 1
ATOM 1050 C CA . ILE A 1 140 ? 21.758 3.499 -29.518 1.00 77.19 140 ILE A CA 1
ATOM 1051 C C . ILE A 1 140 ? 20.419 3.471 -30.253 1.00 77.19 140 ILE A C 1
ATOM 1053 O O . ILE A 1 140 ? 20.371 3.153 -31.438 1.00 77.19 140 ILE A O 1
ATOM 1057 N N . SER A 1 141 ? 19.321 3.781 -29.573 1.00 71.12 141 SER A N 1
ATOM 1058 C CA . SER A 1 141 ? 17.981 3.839 -30.153 1.00 71.12 141 SER A CA 1
ATOM 1059 C C . SER A 1 141 ? 17.338 5.198 -29.893 1.00 71.12 141 SER A C 1
ATOM 1061 O O . SER A 1 141 ? 17.789 5.952 -29.034 1.00 71.12 141 SER A O 1
ATOM 1063 N N . ASN A 1 142 ? 16.296 5.524 -30.661 1.00 64.31 142 ASN A N 1
ATOM 1064 C CA . ASN A 1 142 ? 15.505 6.738 -30.439 1.00 64.31 142 ASN A CA 1
ATOM 1065 C C . ASN A 1 142 ? 14.461 6.560 -29.317 1.00 64.31 142 ASN A C 1
ATOM 1067 O O . ASN A 1 142 ? 13.821 7.535 -28.925 1.00 64.31 142 ASN A O 1
ATOM 1071 N N . GLY A 1 143 ? 14.228 5.331 -28.843 1.00 56.41 143 GLY A N 1
ATOM 1072 C CA . GLY A 1 143 ? 13.302 5.039 -27.756 1.00 56.41 143 GLY A CA 1
ATOM 1073 C C . GLY A 1 143 ? 13.953 5.194 -26.384 1.00 56.41 143 GLY A C 1
ATOM 1074 O O . GLY A 1 143 ? 15.093 4.798 -26.162 1.00 56.41 143 GLY A O 1
ATOM 1075 N N . ALA A 1 144 ? 13.200 5.764 -25.445 1.00 52.28 144 ALA A N 1
ATOM 1076 C CA . ALA A 1 144 ? 13.605 5.882 -24.049 1.00 52.28 144 ALA A CA 1
ATOM 1077 C C . ALA A 1 144 ? 13.780 4.501 -23.390 1.00 52.28 144 ALA A C 1
ATOM 1079 O O . ALA A 1 144 ? 13.128 3.532 -23.791 1.00 52.28 144 ALA A O 1
ATOM 1080 N N . PHE A 1 145 ? 14.595 4.428 -22.331 1.00 47.94 145 PHE A N 1
ATOM 1081 C CA . PHE A 1 145 ? 14.453 3.378 -21.320 1.00 47.94 145 PHE A CA 1
ATOM 1082 C C . PHE A 1 145 ? 12.992 3.360 -20.877 1.00 47.94 145 PHE A C 1
ATOM 1084 O O . PHE A 1 145 ? 12.473 4.375 -20.411 1.00 47.94 145 PHE A O 1
ATOM 1091 N N . VAL A 1 146 ? 12.317 2.230 -21.045 1.00 46.72 146 VAL A N 1
ATOM 1092 C CA . VAL A 1 146 ? 10.969 2.073 -20.511 1.00 46.72 146 VAL A CA 1
ATOM 1093 C C . VAL A 1 146 ? 11.121 1.231 -19.270 1.00 46.72 146 VAL A C 1
ATOM 1095 O O . VAL A 1 146 ? 11.573 0.091 -19.352 1.00 46.72 146 VAL A O 1
ATOM 1098 N N . ASN A 1 147 ? 10.763 1.792 -18.113 1.00 46.72 147 ASN A N 1
ATOM 1099 C CA . ASN A 1 147 ? 10.564 0.967 -16.930 1.00 46.72 147 ASN A CA 1
ATOM 1100 C C . ASN A 1 147 ? 9.612 -0.158 -17.347 1.00 46.72 147 ASN A C 1
ATOM 1102 O O . ASN A 1 147 ? 8.525 0.158 -17.840 1.00 46.72 147 ASN A O 1
ATOM 1106 N N . PRO A 1 148 ? 10.019 -1.439 -17.259 1.00 46.22 148 PRO A N 1
ATOM 1107 C CA . PRO A 1 148 ? 9.143 -2.533 -17.645 1.00 46.22 148 PRO A CA 1
ATOM 1108 C C . PRO A 1 148 ? 7.806 -2.319 -16.939 1.00 46.22 148 PRO A C 1
ATOM 1110 O O . PRO A 1 148 ? 7.806 -2.027 -15.742 1.00 46.22 148 PRO A O 1
ATOM 1113 N N . ALA A 1 149 ? 6.695 -2.386 -17.685 1.00 48.28 149 ALA A N 1
ATOM 1114 C CA . ALA A 1 149 ? 5.366 -2.291 -17.093 1.00 48.28 149 ALA A CA 1
ATOM 1115 C C . ALA A 1 149 ? 5.328 -3.284 -15.930 1.00 48.28 149 ALA A C 1
ATOM 1117 O O . ALA A 1 149 ? 5.526 -4.488 -16.133 1.00 48.28 149 ALA A O 1
ATOM 1118 N N . LYS A 1 150 ? 5.221 -2.754 -14.708 1.00 51.38 150 LYS A N 1
ATOM 1119 C CA . LYS A 1 150 ? 5.246 -3.575 -13.506 1.00 51.38 150 LYS A CA 1
ATOM 1120 C C . LYS A 1 150 ? 4.078 -4.552 -13.598 1.00 51.38 150 LYS A C 1
ATOM 1122 O O . LYS A 1 150 ? 2.998 -4.134 -14.016 1.00 51.38 150 LYS A O 1
ATOM 1127 N N . PRO A 1 151 ? 4.273 -5.837 -13.264 1.00 52.53 151 PRO A N 1
ATOM 1128 C CA . PRO A 1 151 ? 3.141 -6.737 -13.131 1.00 52.53 151 PRO A CA 1
ATOM 1129 C C . PRO A 1 151 ? 2.174 -6.113 -12.123 1.00 52.53 151 PRO A C 1
ATOM 1131 O O . PRO A 1 151 ? 2.571 -5.823 -10.995 1.00 52.53 151 PRO A O 1
ATOM 1134 N N . GLU A 1 152 ? 0.940 -5.848 -12.556 1.00 58.22 152 GLU A N 1
ATOM 1135 C CA . GLU A 1 152 ? -0.086 -5.277 -11.690 1.00 58.22 152 GLU A CA 1
ATOM 1136 C C . GLU A 1 152 ? -0.249 -6.183 -10.471 1.00 58.22 152 GLU A C 1
ATOM 1138 O O . GLU A 1 152 ? -0.360 -7.409 -10.579 1.00 58.22 152 GLU A O 1
ATOM 1143 N N . THR A 1 153 ? -0.190 -5.589 -9.289 1.00 75.62 153 THR A N 1
ATOM 1144 C CA . THR A 1 153 ? -0.258 -6.310 -8.024 1.00 75.62 153 THR A CA 1
ATOM 1145 C C . THR A 1 153 ? -1.718 -6.505 -7.633 1.00 75.62 153 THR A C 1
ATOM 1147 O O . THR A 1 153 ? -2.565 -5.664 -7.921 1.00 75.62 153 THR A O 1
ATOM 1150 N N . LYS A 1 154 ? -2.062 -7.662 -7.053 1.00 90.19 154 LYS A N 1
ATOM 1151 C CA . LYS A 1 154 ? -3.445 -7.990 -6.665 1.00 90.19 154 LYS A CA 1
ATOM 1152 C C . LYS A 1 154 ? -3.708 -7.680 -5.198 1.00 90.19 154 LYS A C 1
ATOM 1154 O O . LYS A 1 154 ? -2.847 -7.915 -4.352 1.00 90.19 154 LYS A O 1
ATOM 1159 N N . CYS A 1 155 ? -4.933 -7.269 -4.888 1.00 93.25 155 CYS A N 1
ATOM 1160 C CA . CYS A 1 155 ? -5.401 -7.189 -3.509 1.00 93.25 155 CYS A CA 1
ATOM 1161 C C . CYS A 1 155 ? -5.385 -8.589 -2.850 1.00 93.25 155 CYS A C 1
ATOM 1163 O O . CYS A 1 155 ? -5.998 -9.510 -3.400 1.00 93.25 155 CYS A O 1
ATOM 1165 N N . PRO A 1 156 ? -4.768 -8.780 -1.667 1.00 92.50 156 PRO A N 1
ATOM 1166 C CA . PRO A 1 156 ? -4.738 -10.083 -0.992 1.00 92.50 156 PRO A CA 1
ATOM 1167 C C . PRO A 1 156 ? -6.112 -10.538 -0.473 1.00 92.50 156 PRO A C 1
ATOM 1169 O O . PRO A 1 156 ? -6.337 -11.734 -0.322 1.00 92.50 156 PRO A O 1
ATOM 1172 N N . CYS A 1 157 ? -7.040 -9.607 -0.240 1.00 94.44 157 CYS A N 1
ATOM 1173 C CA . CYS A 1 157 ? -8.384 -9.902 0.258 1.00 94.44 157 CYS A CA 1
ATOM 1174 C C . CYS A 1 157 ? -9.338 -10.365 -0.848 1.00 94.44 157 CYS A C 1
ATOM 1176 O O . CYS A 1 157 ? -9.999 -11.389 -0.717 1.00 94.44 157 CYS A O 1
ATOM 1178 N N . CYS A 1 158 ? -9.443 -9.591 -1.931 1.00 93.25 158 CYS A N 1
ATOM 1179 C CA . CYS A 1 158 ? -10.478 -9.778 -2.951 1.00 93.25 158 CYS A CA 1
ATOM 1180 C C . CYS A 1 158 ? -9.937 -10.221 -4.312 1.00 93.25 158 CYS A C 1
ATOM 1182 O O . CYS A 1 158 ? -10.716 -10.503 -5.217 1.00 93.25 158 CYS A O 1
ATOM 1184 N N . GLY A 1 159 ? -8.612 -10.251 -4.481 1.00 90.56 159 GLY A N 1
ATOM 1185 C CA . GLY A 1 159 ? -7.970 -10.589 -5.748 1.00 90.56 159 GLY A CA 1
ATOM 1186 C C . GLY A 1 159 ? -8.083 -9.516 -6.836 1.00 90.56 159 GLY A C 1
ATOM 1187 O O . GLY A 1 159 ? -7.637 -9.777 -7.950 1.00 90.56 159 GLY A O 1
ATOM 1188 N N . ALA A 1 160 ? -8.644 -8.334 -6.542 1.00 85.69 160 ALA A N 1
ATOM 1189 C CA . ALA A 1 160 ? -8.771 -7.245 -7.511 1.00 85.69 160 ALA A CA 1
ATOM 1190 C C . ALA A 1 160 ? -7.409 -6.824 -8.083 1.00 85.69 160 ALA A C 1
ATOM 1192 O O . ALA A 1 160 ? -6.418 -6.767 -7.347 1.00 85.69 160 ALA A O 1
ATOM 1193 N N . GLN A 1 161 ? -7.392 -6.531 -9.387 1.00 81.00 161 GLN A N 1
ATOM 1194 C CA . GLN A 1 161 ? -6.245 -6.005 -10.124 1.00 81.00 161 GLN A CA 1
ATOM 1195 C C . GLN A 1 161 ? -6.649 -4.705 -10.848 1.00 81.00 161 GLN A C 1
ATOM 1197 O O . GLN A 1 161 ? -7.664 -4.719 -11.553 1.00 81.00 161 GLN A O 1
ATOM 1202 N N . PRO A 1 162 ? -5.898 -3.602 -10.673 1.00 84.12 162 PRO A N 1
ATOM 1203 C CA . PRO A 1 162 ? -4.797 -3.452 -9.716 1.00 84.12 162 PRO A CA 1
ATOM 1204 C C . PRO A 1 162 ? -5.288 -3.477 -8.252 1.00 84.12 162 PRO A C 1
ATOM 1206 O O . PRO A 1 162 ? -6.488 -3.393 -7.977 1.00 84.12 162 PRO A O 1
ATOM 1209 N N . ALA A 1 163 ? -4.357 -3.618 -7.305 1.00 91.25 163 ALA A N 1
ATOM 1210 C CA . ALA A 1 163 ? -4.618 -3.479 -5.875 1.00 91.25 163 ALA A CA 1
ATOM 1211 C C . ALA A 1 163 ? -5.195 -2.090 -5.542 1.00 91.25 163 ALA A C 1
ATOM 1213 O O . ALA A 1 163 ? -5.091 -1.142 -6.322 1.00 91.25 163 ALA A O 1
ATOM 1214 N N . HIS A 1 164 ? -5.837 -1.966 -4.380 1.00 91.50 164 HIS A N 1
ATOM 1215 C CA . HIS A 1 164 ? -6.530 -0.729 -4.018 1.00 91.50 164 HIS A CA 1
ATOM 1216 C C . HIS A 1 164 ? -5.553 0.413 -3.715 1.00 91.50 164 HIS A C 1
ATOM 1218 O O . HIS A 1 164 ? -4.415 0.182 -3.319 1.00 91.50 164 HIS A O 1
ATOM 1224 N N . ALA A 1 165 ? -6.016 1.660 -3.839 1.00 90.44 165 ALA A N 1
ATOM 1225 C CA . ALA A 1 165 ? -5.180 2.846 -3.636 1.00 90.44 165 ALA A CA 1
ATOM 1226 C C . ALA A 1 165 ? -4.539 2.933 -2.233 1.00 90.44 165 ALA A C 1
ATOM 1228 O O . ALA A 1 165 ? -3.480 3.529 -2.085 1.00 90.44 165 ALA A O 1
ATOM 1229 N N . ASN A 1 166 ? -5.139 2.317 -1.208 1.00 89.88 166 ASN A N 1
ATOM 1230 C CA . ASN A 1 166 ? -4.561 2.207 0.139 1.00 89.88 166 ASN A CA 1
ATOM 1231 C C . ASN A 1 166 ? -3.601 1.016 0.323 1.00 89.88 166 ASN A C 1
ATOM 1233 O O . ASN A 1 166 ? -3.164 0.760 1.438 1.00 89.88 166 ASN A O 1
ATOM 1237 N N . GLN A 1 167 ? -3.304 0.265 -0.735 1.00 92.31 167 GLN A N 1
ATOM 1238 C CA . GLN A 1 167 ? -2.431 -0.915 -0.712 1.00 92.31 167 GLN A CA 1
ATOM 1239 C C . GLN A 1 167 ? -1.162 -0.711 -1.538 1.00 92.31 167 GLN A C 1
ATOM 1241 O O . GLN A 1 167 ? -0.295 -1.586 -1.546 1.00 92.31 167 GLN A O 1
ATOM 1246 N N . VAL A 1 168 ? -1.056 0.428 -2.224 1.00 87.81 168 VAL A N 1
ATOM 1247 C CA . VAL A 1 168 ? 0.059 0.757 -3.105 1.00 87.81 168 VAL A CA 1
ATOM 1248 C C . VAL A 1 168 ? 0.711 2.088 -2.736 1.00 87.81 168 VAL A C 1
ATOM 1250 O O . VAL A 1 168 ? 0.085 2.956 -2.129 1.00 87.81 168 VAL A O 1
ATOM 1253 N N . ASP A 1 169 ? 1.985 2.242 -3.080 1.00 85.19 169 ASP A N 1
ATOM 1254 C CA . ASP A 1 169 ? 2.725 3.492 -2.950 1.00 85.19 169 ASP A CA 1
ATOM 1255 C C . ASP A 1 169 ? 2.417 4.465 -4.109 1.00 85.19 169 ASP A C 1
ATOM 1257 O O . ASP A 1 169 ? 1.630 4.178 -5.015 1.00 85.19 169 ASP A O 1
ATOM 1261 N N . GLY A 1 170 ? 3.063 5.636 -4.110 1.00 80.44 170 GLY A N 1
ATOM 1262 C CA . GLY A 1 170 ? 2.902 6.631 -5.180 1.00 80.44 170 GLY A CA 1
ATOM 1263 C C . GLY A 1 170 ? 3.364 6.162 -6.569 1.00 80.44 170 GLY A C 1
ATOM 1264 O O . GLY A 1 170 ? 3.023 6.798 -7.564 1.00 80.44 170 GLY A O 1
ATOM 1265 N N . ASN A 1 171 ? 4.109 5.056 -6.649 1.00 78.81 171 ASN A N 1
ATOM 1266 C CA . ASN A 1 171 ? 4.558 4.428 -7.890 1.00 78.81 171 ASN A CA 1
ATOM 1267 C C . ASN A 1 171 ? 3.656 3.259 -8.324 1.00 78.81 171 ASN A C 1
ATOM 1269 O O . ASN A 1 171 ? 3.940 2.632 -9.349 1.00 78.81 171 ASN A O 1
ATOM 1273 N N . GLY A 1 172 ? 2.608 2.946 -7.552 1.00 80.31 172 GLY A N 1
ATOM 1274 C CA . GLY A 1 172 ? 1.727 1.802 -7.775 1.00 80.31 172 GLY A CA 1
ATOM 1275 C C . GLY A 1 172 ? 2.294 0.458 -7.301 1.00 80.31 172 GLY A C 1
ATOM 1276 O O . GLY A 1 172 ? 1.719 -0.578 -7.630 1.00 80.31 172 GLY A O 1
ATOM 1277 N N . ASP A 1 173 ? 3.402 0.440 -6.550 1.00 84.25 173 ASP A N 1
ATOM 1278 C CA . ASP A 1 173 ? 3.941 -0.785 -5.945 1.00 84.25 173 ASP A CA 1
ATOM 1279 C C . ASP A 1 173 ? 3.168 -1.161 -4.694 1.00 84.25 173 ASP A C 1
ATOM 1281 O O . ASP A 1 173 ? 2.790 -0.281 -3.932 1.00 84.25 173 ASP A O 1
ATOM 1285 N N . MET A 1 174 ? 3.009 -2.459 -4.413 1.00 88.38 174 MET A N 1
ATOM 1286 C CA . MET A 1 174 ? 2.446 -2.878 -3.125 1.00 88.38 174 MET A CA 1
ATOM 1287 C C . MET A 1 174 ? 3.265 -2.319 -1.970 1.00 88.38 174 MET A C 1
ATOM 1289 O O . MET A 1 174 ? 4.487 -2.479 -1.919 1.00 88.38 174 MET A O 1
ATOM 1293 N N . LEU A 1 175 ? 2.556 -1.754 -1.000 1.00 90.62 175 LEU A N 1
ATOM 1294 C CA . LEU A 1 175 ? 3.128 -1.451 0.298 1.00 90.62 175 LEU A CA 1
ATOM 1295 C C . LEU A 1 175 ? 3.632 -2.739 0.955 1.00 90.62 175 LEU A C 1
ATOM 1297 O O . LEU A 1 175 ? 3.138 -3.840 0.691 1.00 90.62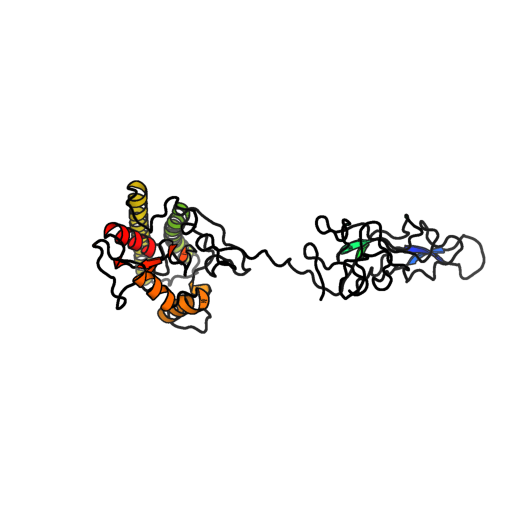 175 LEU A O 1
ATOM 1301 N N . GLN A 1 176 ? 4.634 -2.605 1.819 1.00 90.62 176 GLN A N 1
ATOM 1302 C CA . GLN A 1 176 ? 5.192 -3.755 2.519 1.00 90.62 176 GLN A CA 1
ATOM 1303 C C . GLN A 1 176 ? 4.179 -4.286 3.540 1.00 90.62 176 GLN A C 1
ATOM 1305 O O . GLN A 1 176 ? 3.735 -3.510 4.395 1.00 90.62 176 GLN A O 1
ATOM 1310 N N . PRO A 1 177 ? 3.818 -5.582 3.484 1.00 92.69 177 PRO A N 1
ATOM 1311 C CA . PRO A 1 177 ? 3.021 -6.200 4.529 1.00 92.69 177 PRO A CA 1
ATOM 1312 C C . PRO A 1 177 ? 3.764 -6.156 5.862 1.00 92.69 177 PRO A C 1
ATOM 1314 O O . PRO A 1 177 ? 4.979 -6.363 5.911 1.00 92.69 177 PRO A O 1
ATOM 1317 N N . ILE A 1 178 ? 3.029 -5.923 6.938 1.00 93.88 178 ILE A N 1
ATOM 1318 C CA . ILE A 1 178 ? 3.529 -5.988 8.311 1.00 93.88 178 ILE A CA 1
ATOM 1319 C C . ILE A 1 178 ? 2.552 -6.780 9.163 1.00 93.88 178 ILE A C 1
ATOM 1321 O O . ILE A 1 178 ? 1.387 -6.929 8.798 1.00 93.88 178 ILE A O 1
ATOM 1325 N N . LYS A 1 179 ? 3.030 -7.295 10.295 1.00 95.31 179 LYS A N 1
ATOM 1326 C CA . LYS A 1 179 ? 2.160 -7.995 11.236 1.00 95.31 179 LYS A CA 1
ATOM 1327 C C . LYS A 1 179 ? 1.160 -7.017 11.839 1.00 95.31 179 LYS A C 1
ATOM 1329 O O . LYS A 1 179 ? 1.524 -5.879 12.137 1.00 95.31 179 LYS A O 1
ATOM 1334 N N . GLU A 1 180 ? -0.060 -7.478 12.084 1.00 93.44 180 GLU A N 1
ATOM 1335 C CA . GLU A 1 180 ? -1.088 -6.700 12.785 1.00 93.44 180 GLU A CA 1
ATOM 1336 C C . GLU A 1 180 ? -0.574 -6.107 14.107 1.00 93.44 180 GLU A C 1
ATOM 1338 O O . GLU A 1 180 ? -0.756 -4.919 14.382 1.00 93.44 180 GLU A O 1
ATOM 1343 N N . ASP A 1 181 ? 0.118 -6.919 14.910 1.00 94.06 181 ASP A N 1
ATOM 1344 C CA . ASP A 1 181 ? 0.656 -6.471 16.196 1.00 94.06 181 ASP A CA 1
ATOM 1345 C C . ASP A 1 181 ? 1.684 -5.343 16.015 1.00 94.06 181 ASP A C 1
ATOM 1347 O O . ASP A 1 181 ? 1.619 -4.319 16.696 1.00 94.06 181 ASP A O 1
ATOM 1351 N N . ASP A 1 182 ? 2.574 -5.475 15.025 1.00 94.62 182 ASP A N 1
ATOM 1352 C CA . ASP A 1 182 ? 3.565 -4.449 14.688 1.00 94.62 182 ASP A CA 1
ATOM 1353 C C . ASP A 1 182 ? 2.892 -3.159 14.193 1.00 94.62 182 ASP A C 1
ATOM 1355 O O . ASP A 1 182 ? 3.320 -2.065 14.567 1.00 94.62 182 ASP A O 1
ATOM 1359 N N . PHE A 1 183 ? 1.820 -3.259 13.395 1.00 92.88 183 PHE A N 1
ATOM 1360 C CA . PHE A 1 183 ? 1.043 -2.099 12.943 1.00 92.88 183 PHE A CA 1
ATOM 1361 C C . PHE A 1 183 ? 0.502 -1.300 14.135 1.00 92.88 183 PHE A C 1
ATOM 1363 O O . PHE A 1 183 ? 0.767 -0.099 14.245 1.00 92.88 183 PHE A O 1
ATOM 1370 N N . TYR A 1 184 ? -0.186 -1.956 15.072 1.00 93.12 184 TYR A N 1
ATOM 1371 C CA . TYR A 1 184 ? -0.745 -1.268 16.235 1.00 93.12 184 TYR A CA 1
ATOM 1372 C C . TYR A 1 184 ? 0.327 -0.793 17.228 1.00 93.12 184 TYR A C 1
ATOM 1374 O O . TYR A 1 184 ? 0.221 0.313 17.765 1.00 93.12 184 TYR A O 1
ATOM 1382 N N . ASN A 1 185 ? 1.394 -1.569 17.441 1.00 94.31 185 ASN A N 1
ATOM 1383 C CA . ASN A 1 185 ? 2.521 -1.165 18.286 1.00 94.31 185 ASN A CA 1
ATOM 1384 C C . ASN A 1 185 ? 3.222 0.085 17.735 1.00 94.31 185 ASN A C 1
ATOM 1386 O O . ASN A 1 185 ? 3.563 0.991 18.500 1.00 94.31 185 ASN A O 1
ATOM 1390 N N . ASN A 1 186 ? 3.389 0.182 16.412 1.00 92.19 186 ASN A N 1
ATOM 1391 C CA . ASN A 1 186 ? 3.979 1.355 15.771 1.00 92.19 186 ASN A CA 1
ATOM 1392 C C . ASN A 1 186 ? 3.154 2.623 16.015 1.00 92.19 186 ASN A C 1
ATOM 1394 O O . ASN A 1 186 ? 3.728 3.690 16.217 1.00 92.19 186 ASN A O 1
ATOM 1398 N N . ILE A 1 187 ? 1.825 2.527 16.071 1.00 90.62 187 ILE A N 1
ATOM 1399 C CA . ILE A 1 187 ? 0.949 3.672 16.363 1.00 90.62 187 ILE A CA 1
ATOM 1400 C C . ILE A 1 187 ? 1.182 4.183 17.789 1.00 90.62 187 ILE A C 1
ATOM 1402 O O . ILE A 1 187 ? 1.387 5.383 17.988 1.00 90.62 187 ILE A O 1
ATOM 1406 N N . VAL A 1 188 ? 1.208 3.284 18.778 1.00 93.69 188 VAL A N 1
ATOM 1407 C CA . VAL A 1 188 ? 1.498 3.642 20.178 1.00 93.69 188 VAL A CA 1
ATOM 1408 C C . VAL A 1 188 ? 2.896 4.256 20.290 1.00 93.69 188 VAL A C 1
ATOM 1410 O O . VAL A 1 188 ? 3.063 5.325 20.880 1.00 93.69 188 VAL A O 1
ATOM 1413 N N . LYS A 1 189 ? 3.891 3.631 19.650 1.00 94.12 189 LYS A N 1
ATOM 1414 C CA . LYS A 1 189 ? 5.278 4.108 19.620 1.00 94.12 189 LYS A CA 1
ATOM 1415 C C . LYS A 1 189 ? 5.404 5.495 18.990 1.00 94.12 189 LYS A C 1
ATOM 1417 O O . LYS A 1 189 ? 6.112 6.340 19.529 1.00 94.12 189 LYS A O 1
ATOM 1422 N N . ASN A 1 190 ? 4.705 5.759 17.889 1.00 90.38 190 ASN A N 1
ATOM 1423 C CA . ASN A 1 190 ? 4.730 7.056 17.213 1.00 90.38 190 ASN A CA 1
ATOM 1424 C C . ASN A 1 190 ? 4.082 8.158 18.065 1.00 90.38 190 ASN A C 1
ATOM 1426 O O . ASN A 1 190 ? 4.580 9.284 18.094 1.00 90.38 190 ASN A O 1
ATOM 1430 N N . ARG A 1 191 ? 3.004 7.841 18.798 1.00 91.25 191 ARG A N 1
ATOM 1431 C CA . ARG A 1 191 ? 2.379 8.780 19.746 1.00 91.25 191 ARG A CA 1
ATOM 1432 C C . ARG A 1 191 ? 3.310 9.098 20.921 1.00 91.25 191 ARG A C 1
ATOM 1434 O O . ARG A 1 191 ? 3.440 10.269 21.267 1.00 91.25 191 ARG A O 1
ATOM 1441 N N . GLN A 1 192 ? 4.015 8.101 21.460 1.00 94.00 192 GLN A N 1
ATOM 1442 C CA . GLN A 1 192 ? 5.043 8.317 22.486 1.00 94.00 192 GLN A CA 1
ATOM 1443 C C . GLN A 1 192 ? 6.198 9.176 21.952 1.00 94.00 192 GLN A C 1
ATOM 1445 O O . GLN A 1 192 ? 6.542 10.188 22.551 1.00 94.00 192 GLN A O 1
ATOM 1450 N N . ALA A 1 193 ? 6.738 8.837 20.778 1.00 91.31 193 ALA A N 1
ATOM 1451 C CA . ALA A 1 193 ? 7.837 9.580 20.165 1.00 91.31 193 ALA A CA 1
ATOM 1452 C C . ALA A 1 193 ? 7.480 11.053 19.902 1.00 91.31 193 ALA A C 1
ATOM 1454 O O . ALA A 1 193 ? 8.343 11.924 20.000 1.00 91.31 193 ALA A O 1
ATOM 1455 N N . LYS A 1 194 ? 6.208 11.344 19.598 1.00 88.06 194 LYS A N 1
ATOM 1456 C CA . LYS A 1 194 ? 5.703 12.715 19.468 1.00 88.06 194 LYS A CA 1
ATOM 1457 C C . LYS A 1 194 ? 5.736 13.469 20.797 1.00 88.06 194 LYS A C 1
ATOM 1459 O O . LYS A 1 194 ? 6.093 14.636 20.790 1.00 88.06 194 LYS A O 1
ATOM 1464 N N . ILE A 1 195 ? 5.386 12.835 21.917 1.00 89.31 195 ILE A N 1
ATOM 1465 C CA . ILE A 1 195 ? 5.502 13.449 23.252 1.00 89.31 195 ILE A CA 1
ATOM 1466 C C . ILE A 1 195 ? 6.974 13.727 23.569 1.00 89.31 195 ILE A C 1
ATOM 1468 O O . ILE A 1 195 ? 7.327 14.844 23.953 1.00 89.31 195 ILE A O 1
ATOM 1472 N N . ASP A 1 196 ? 7.842 12.748 23.310 1.00 89.75 196 ASP A N 1
ATOM 1473 C CA . ASP A 1 196 ? 9.281 12.852 23.559 1.00 89.75 196 ASP A CA 1
ATOM 1474 C C . ASP A 1 196 ? 9.951 13.939 22.694 1.00 89.75 196 ASP A C 1
ATOM 1476 O O . ASP A 1 196 ? 10.977 14.507 23.084 1.00 89.75 196 ASP A O 1
ATOM 1480 N N . SER A 1 197 ? 9.390 14.252 21.516 1.00 87.75 197 SER A N 1
ATOM 1481 C CA . SER A 1 197 ? 9.910 15.309 20.641 1.00 87.75 197 SER A CA 1
ATOM 1482 C C . SER A 1 197 ? 9.565 16.714 21.125 1.00 87.75 197 SER A C 1
ATOM 1484 O O . SER A 1 197 ? 10.343 17.623 20.852 1.00 87.75 197 SER A O 1
ATOM 1486 N N . ILE A 1 198 ? 8.477 16.907 21.888 1.00 84.50 198 ILE A N 1
ATOM 1487 C CA . ILE A 1 198 ? 7.998 18.241 22.301 1.00 84.50 198 ILE A CA 1
ATOM 1488 C C . ILE A 1 198 ? 9.108 19.043 22.985 1.00 84.50 198 ILE A C 1
ATOM 1490 O O . ILE A 1 198 ? 9.316 20.205 22.650 1.00 84.50 198 ILE A O 1
ATOM 1494 N N . ALA A 1 199 ? 9.842 18.432 23.921 1.00 79.75 199 ALA A N 1
ATOM 1495 C CA . ALA A 1 199 ? 10.935 19.105 24.624 1.00 79.75 199 ALA A CA 1
ATOM 1496 C C . ALA A 1 199 ? 12.036 19.578 23.658 1.00 79.75 199 ALA A C 1
ATOM 1498 O O . ALA A 1 199 ? 12.450 20.733 23.706 1.00 79.75 199 ALA A O 1
ATOM 1499 N N . LYS A 1 200 ? 12.438 18.709 22.724 1.00 81.50 200 LYS A N 1
ATOM 1500 C CA . LYS A 1 200 ? 13.478 19.002 21.727 1.00 81.50 200 LYS A CA 1
ATOM 1501 C C . LYS A 1 200 ? 13.028 20.053 20.712 1.00 81.50 200 LYS A C 1
ATOM 1503 O O . LYS A 1 200 ? 13.831 20.864 20.270 1.00 81.50 200 LYS A O 1
ATOM 1508 N N . ASP A 1 201 ? 11.754 20.042 20.336 1.00 81.62 201 ASP A N 1
ATOM 1509 C CA . ASP A 1 201 ? 11.190 20.992 19.374 1.00 81.62 201 ASP A CA 1
ATOM 1510 C C . ASP A 1 201 ? 11.077 22.402 19.981 1.00 81.62 201 ASP A C 1
ATOM 1512 O O . ASP A 1 201 ? 11.238 23.393 19.267 1.00 81.62 201 ASP A O 1
ATOM 1516 N N . ILE A 1 202 ? 10.855 22.506 21.299 1.00 76.19 202 ILE A N 1
ATOM 1517 C CA . ILE A 1 202 ? 10.935 23.777 22.041 1.00 76.19 202 ILE A CA 1
ATOM 1518 C C . ILE A 1 202 ? 12.372 24.296 22.058 1.00 76.19 202 ILE A C 1
ATOM 1520 O O . ILE A 1 202 ? 12.588 25.465 21.757 1.00 76.19 202 ILE A O 1
ATOM 1524 N N . GLU A 1 203 ? 13.347 23.441 22.385 1.00 78.06 203 GLU A N 1
ATOM 1525 C CA . GLU A 1 203 ? 14.769 23.822 22.427 1.00 78.06 203 GLU A CA 1
ATOM 1526 C C . GLU A 1 203 ? 15.268 24.365 21.082 1.00 78.06 203 GLU A C 1
ATOM 1528 O O . GLU A 1 203 ? 16.082 25.285 21.052 1.00 78.06 203 GLU A O 1
ATOM 1533 N N . ARG A 1 204 ? 14.763 23.821 19.968 1.00 80.56 204 ARG A N 1
ATOM 1534 C CA . ARG A 1 204 ? 15.112 24.269 18.611 1.00 80.56 204 ARG A CA 1
ATOM 1535 C C . ARG A 1 204 ? 14.302 25.470 18.116 1.00 80.56 204 ARG A C 1
ATOM 1537 O O . ARG A 1 204 ? 14.715 26.110 17.157 1.00 80.56 204 ARG A O 1
ATOM 1544 N N . GLY A 1 205 ? 13.174 25.787 18.754 1.00 75.88 205 GLY A N 1
ATOM 1545 C CA . GLY A 1 205 ? 12.261 26.848 18.314 1.00 75.88 205 GLY A CA 1
ATOM 1546 C C . GLY A 1 205 ? 11.422 26.493 17.076 1.00 75.88 205 GLY A C 1
ATOM 1547 O O . GLY A 1 205 ? 10.932 27.390 16.394 1.00 75.88 205 GLY A O 1
ATOM 1548 N N . ASP A 1 206 ? 11.238 25.203 16.777 1.00 69.00 206 ASP A N 1
ATOM 1549 C CA . ASP A 1 206 ? 10.788 24.729 15.457 1.00 69.00 206 ASP A CA 1
ATOM 1550 C C . ASP A 1 206 ? 9.261 24.708 15.252 1.00 69.00 206 ASP A C 1
ATOM 1552 O O . ASP A 1 206 ? 8.794 24.571 14.118 1.00 69.00 206 ASP A O 1
ATOM 1556 N N . LYS A 1 207 ? 8.448 24.749 16.320 1.00 65.50 207 LYS A N 1
ATOM 1557 C CA . LYS A 1 207 ? 7.021 24.379 16.178 1.00 65.50 207 LYS A CA 1
ATOM 1558 C C . LYS A 1 207 ? 6.044 24.917 17.208 1.00 65.50 207 LYS A C 1
ATOM 1560 O O . LYS A 1 207 ? 4.889 25.174 16.869 1.00 65.50 207 LYS A O 1
ATOM 1565 N N . TYR A 1 208 ? 6.464 25.012 18.461 1.00 64.50 208 TYR A N 1
ATOM 1566 C CA . TYR A 1 208 ? 5.573 25.366 19.558 1.00 64.50 208 TYR A CA 1
ATOM 1567 C C . TYR A 1 208 ? 5.745 26.838 19.906 1.00 64.50 208 TYR A C 1
ATOM 1569 O O . TYR A 1 208 ? 6.865 27.340 19.991 1.00 64.50 208 TYR A O 1
ATOM 1577 N N . THR A 1 209 ? 4.629 27.538 20.097 1.00 61.91 209 THR A N 1
ATOM 1578 C CA . THR A 1 209 ? 4.646 28.882 20.669 1.00 61.91 209 THR A CA 1
ATOM 1579 C C . THR A 1 209 ? 5.291 28.813 22.055 1.00 61.91 209 THR A C 1
ATOM 1581 O O . THR A 1 209 ? 5.021 27.896 22.828 1.00 61.91 209 THR A O 1
ATOM 1584 N N . LEU A 1 210 ? 6.153 29.780 22.382 1.00 61.25 210 LEU A N 1
ATOM 1585 C CA . LEU A 1 210 ? 6.839 29.859 23.681 1.00 61.25 210 LEU A CA 1
ATOM 1586 C C . LEU A 1 210 ? 5.882 30.155 24.855 1.00 61.25 210 LEU A C 1
ATOM 1588 O O . LEU A 1 210 ? 6.338 30.359 25.979 1.00 61.25 210 LEU A O 1
ATOM 1592 N N . ASP A 1 211 ? 4.565 30.212 24.624 1.00 78.19 211 ASP A N 1
ATOM 1593 C CA . ASP A 1 211 ? 3.599 30.477 25.680 1.00 78.19 211 ASP A CA 1
ATOM 1594 C C . ASP A 1 211 ? 3.343 29.202 26.524 1.00 78.19 211 ASP A C 1
ATOM 1596 O O . ASP A 1 211 ? 2.935 28.161 25.995 1.00 78.19 211 ASP A O 1
ATOM 1600 N N . PRO A 1 212 ? 3.551 29.247 27.855 1.00 77.88 212 PRO A N 1
ATOM 1601 C CA . PRO A 1 212 ? 3.452 28.052 28.700 1.00 77.88 212 PRO A CA 1
ATOM 1602 C C . PRO A 1 212 ? 2.061 27.401 28.726 1.00 77.88 212 PRO A C 1
ATOM 1604 O O . PRO A 1 212 ? 1.941 26.191 28.913 1.00 77.88 212 PRO A O 1
ATOM 1607 N N . THR A 1 213 ? 0.996 28.187 28.533 1.00 80.38 213 THR A N 1
ATOM 1608 C CA . THR A 1 213 ? -0.390 27.698 28.628 1.00 80.38 213 THR A CA 1
ATOM 1609 C C . THR A 1 213 ? -0.782 26.859 27.414 1.00 80.38 213 THR A C 1
ATOM 1611 O O . THR A 1 213 ? -1.392 25.800 27.568 1.00 80.38 213 THR A O 1
ATOM 1614 N N . SER A 1 214 ? -0.439 27.294 26.200 1.00 79.38 214 SER A N 1
ATOM 1615 C CA . SER A 1 214 ? -0.695 26.508 24.989 1.00 79.38 214 SER A CA 1
ATOM 1616 C C . SER A 1 214 ? 0.177 25.264 24.956 1.00 79.38 214 SER A C 1
ATOM 1618 O O . SER A 1 214 ? -0.302 24.206 24.552 1.00 79.38 214 SER A O 1
ATOM 1620 N N . LEU A 1 215 ? 1.410 25.345 25.464 1.00 81.88 215 LEU A N 1
ATOM 1621 C CA . LEU A 1 215 ? 2.274 24.178 25.574 1.00 81.88 215 LEU A CA 1
ATOM 1622 C C . LEU A 1 215 ? 1.692 23.101 26.500 1.00 81.88 215 LEU A C 1
ATOM 1624 O O . LEU A 1 215 ? 1.708 21.921 26.144 1.00 81.88 215 LEU A O 1
ATOM 1628 N N . GLN A 1 216 ? 1.141 23.487 27.655 1.00 85.38 216 GLN A N 1
ATOM 1629 C CA . GLN A 1 216 ? 0.499 22.527 28.555 1.00 85.38 216 GLN A CA 1
ATOM 1630 C C . GLN A 1 216 ? -0.697 21.845 27.880 1.00 85.38 216 GLN A C 1
ATOM 1632 O O . GLN A 1 216 ? -0.788 20.623 27.891 1.00 85.38 216 GLN A O 1
ATOM 1637 N N . LYS A 1 217 ? -1.549 22.610 27.185 1.00 85.88 217 LYS A N 1
ATOM 1638 C CA . LYS A 1 217 ? -2.683 22.049 26.427 1.00 85.88 217 LYS A CA 1
ATOM 1639 C C . LYS A 1 217 ? -2.242 21.057 25.349 1.00 85.88 217 LYS A C 1
ATOM 1641 O O . LYS A 1 217 ? -2.924 20.063 25.110 1.00 85.88 217 LYS A O 1
ATOM 1646 N N . VAL A 1 218 ? -1.118 21.324 24.681 1.00 85.06 218 VAL A N 1
ATOM 1647 C CA . VAL A 1 218 ? -0.542 20.404 23.692 1.00 85.06 218 VAL A CA 1
ATOM 1648 C C . VAL A 1 218 ? -0.075 19.112 24.357 1.00 85.06 218 VAL A C 1
ATOM 1650 O O . VAL A 1 218 ? -0.371 18.039 23.828 1.00 85.06 218 VAL A O 1
ATOM 1653 N N . ARG A 1 219 ? 0.629 19.203 25.494 1.00 86.50 219 ARG A N 1
ATOM 1654 C CA . ARG A 1 219 ? 1.086 18.034 26.262 1.00 86.50 219 ARG A CA 1
ATOM 1655 C C . ARG A 1 219 ? -0.094 17.195 26.732 1.00 86.50 219 ARG A C 1
ATOM 1657 O O . ARG A 1 219 ? -0.175 16.040 26.337 1.00 86.50 219 ARG A O 1
ATOM 1664 N N . ASP A 1 220 ? -1.066 17.810 27.405 1.00 90.25 220 ASP A N 1
ATOM 1665 C CA . ASP A 1 220 ? -2.280 17.134 27.879 1.00 90.25 220 ASP A CA 1
ATOM 1666 C C . ASP A 1 220 ? -3.022 16.431 26.728 1.00 90.25 220 ASP A C 1
ATOM 1668 O O . ASP A 1 220 ? -3.508 15.307 26.862 1.00 90.25 220 ASP A O 1
ATOM 1672 N N . GLY A 1 221 ? -3.090 17.081 25.560 1.00 90.06 221 GLY A N 1
ATOM 1673 C CA . GLY A 1 221 ? -3.678 16.504 24.355 1.00 90.06 221 GLY A CA 1
ATOM 1674 C C . GLY A 1 221 ? -2.903 15.297 23.820 1.00 90.06 221 GLY A C 1
ATOM 1675 O O . GLY A 1 221 ? -3.519 14.300 23.443 1.00 90.06 221 GLY A O 1
ATOM 1676 N N . CYS A 1 222 ? -1.570 15.364 23.788 1.00 90.50 222 CYS A N 1
ATOM 1677 C CA . CYS A 1 222 ? -0.729 14.254 23.339 1.00 90.50 222 CYS A CA 1
ATOM 1678 C C . CYS A 1 222 ? -0.752 13.087 24.337 1.00 90.50 222 CYS A C 1
ATOM 1680 O O . CYS A 1 222 ? -0.913 11.943 23.913 1.00 90.50 222 CYS A O 1
ATOM 1682 N N . ASP A 1 223 ? -0.685 13.368 25.639 1.00 92.75 223 ASP A N 1
ATOM 1683 C CA . ASP A 1 223 ? -0.754 12.368 26.707 1.00 92.75 223 ASP A CA 1
ATOM 1684 C C . ASP A 1 223 ? -2.092 11.629 26.678 1.00 92.75 223 ASP A C 1
ATOM 1686 O O . ASP A 1 223 ? -2.134 10.398 26.735 1.00 92.75 223 ASP A O 1
ATOM 1690 N N . LYS A 1 224 ? -3.198 12.358 26.476 1.00 93.69 224 LYS A N 1
ATOM 1691 C CA . LYS A 1 224 ? -4.515 11.749 26.271 1.00 93.69 224 LYS A CA 1
ATOM 1692 C C . LYS A 1 224 ? -4.536 10.841 25.039 1.00 93.69 224 LYS A C 1
ATOM 1694 O O . LYS A 1 224 ? -5.015 9.714 25.123 1.00 93.69 224 LYS A O 1
ATOM 1699 N N . GLN A 1 225 ? -3.993 11.297 23.906 1.00 91.25 225 GLN A N 1
ATOM 1700 C CA . GLN A 1 225 ? -3.926 10.494 22.677 1.00 91.25 225 GLN A CA 1
ATOM 1701 C C . GLN A 1 225 ? -3.094 9.220 22.849 1.00 91.25 225 GLN A C 1
ATOM 1703 O O . GLN A 1 225 ? -3.453 8.179 22.292 1.00 91.25 225 GLN A O 1
ATOM 1708 N N . LEU A 1 226 ? -1.987 9.293 23.591 1.00 93.94 226 LEU A N 1
ATOM 1709 C CA . LEU A 1 226 ? -1.163 8.137 23.922 1.00 93.94 226 LEU A CA 1
ATOM 1710 C C . LEU A 1 226 ? -1.929 7.167 24.823 1.00 93.94 226 LEU A C 1
ATOM 1712 O O . LEU A 1 226 ? -1.974 5.976 24.521 1.00 93.94 226 LEU A O 1
ATOM 1716 N N . LYS A 1 227 ? -2.569 7.673 25.881 1.00 95.38 227 LYS A N 1
ATOM 1717 C CA . LYS A 1 227 ? -3.342 6.854 26.818 1.00 95.38 227 LYS A CA 1
ATOM 1718 C C . LYS A 1 227 ? -4.486 6.121 26.116 1.00 95.38 227 LYS A C 1
ATOM 1720 O O . LYS A 1 227 ? -4.605 4.906 26.247 1.00 95.38 227 LYS A O 1
ATOM 1725 N N . ASP A 1 228 ? -5.242 6.831 25.278 1.00 93.69 228 ASP A N 1
ATOM 1726 C CA . ASP A 1 228 ? -6.304 6.250 24.451 1.00 93.69 228 ASP A CA 1
ATOM 1727 C C . ASP A 1 228 ? -5.765 5.161 23.500 1.00 93.69 228 ASP A C 1
ATOM 1729 O O . ASP A 1 228 ? -6.449 4.166 23.254 1.00 93.69 228 ASP A O 1
ATOM 1733 N N . ALA A 1 229 ? -4.541 5.323 22.977 1.00 94.12 229 ALA A N 1
ATOM 1734 C CA . ALA A 1 229 ? -3.883 4.320 22.134 1.00 94.12 229 ALA A CA 1
ATOM 1735 C C . ALA A 1 229 ? -3.506 3.065 22.925 1.00 94.12 229 ALA A C 1
ATOM 1737 O O . ALA A 1 229 ? -3.756 1.950 22.478 1.00 94.12 229 ALA A O 1
ATOM 1738 N N . GLN A 1 230 ? -2.901 3.247 24.098 1.00 96.88 230 GLN A N 1
ATOM 1739 C CA . GLN A 1 230 ? -2.478 2.153 24.968 1.00 96.88 230 GLN A CA 1
ATOM 1740 C C . GLN A 1 230 ? -3.681 1.326 25.427 1.00 96.88 230 GLN A C 1
ATOM 1742 O O . GLN A 1 230 ? -3.653 0.101 25.342 1.00 96.88 230 GLN A O 1
ATOM 1747 N N . ASP A 1 231 ? -4.763 1.988 25.838 1.00 96.81 231 ASP A N 1
ATOM 1748 C CA . ASP A 1 231 ? -5.981 1.317 26.294 1.00 96.81 231 ASP A CA 1
ATOM 1749 C C . ASP A 1 231 ? -6.685 0.577 25.134 1.00 96.81 231 ASP A C 1
ATOM 1751 O O . ASP A 1 231 ? -7.191 -0.539 25.302 1.00 96.81 231 ASP A O 1
ATOM 1755 N N . ALA A 1 232 ? -6.676 1.157 23.928 1.00 95.94 232 ALA A N 1
ATOM 1756 C CA . ALA A 1 232 ? -7.166 0.489 22.724 1.00 95.94 232 ALA A CA 1
ATOM 1757 C C . ALA A 1 232 ? -6.315 -0.740 22.360 1.00 95.94 232 ALA A C 1
ATOM 1759 O O . ALA A 1 232 ? -6.863 -1.819 22.139 1.00 95.94 232 ALA A O 1
ATOM 1760 N N . LYS A 1 233 ? -4.984 -0.615 22.369 1.00 96.69 233 LYS A N 1
ATOM 1761 C CA . LYS A 1 233 ? -4.073 -1.735 22.099 1.00 96.69 233 LYS A CA 1
ATOM 1762 C C . LYS A 1 233 ? -4.268 -2.868 23.105 1.00 96.69 233 LYS A C 1
ATOM 1764 O O . LYS A 1 233 ? -4.462 -4.007 22.698 1.00 96.69 233 LYS A O 1
ATOM 1769 N N . ALA A 1 234 ? -4.358 -2.548 24.394 1.00 97.69 234 ALA A N 1
ATOM 1770 C CA . ALA A 1 234 ? -4.642 -3.534 25.433 1.00 97.69 234 ALA A CA 1
ATOM 1771 C C . ALA A 1 234 ? -5.987 -4.251 25.212 1.00 97.69 234 ALA A C 1
ATOM 1773 O O . ALA A 1 234 ? -6.108 -5.447 25.469 1.00 97.69 234 ALA A O 1
ATOM 1774 N N . THR A 1 235 ? -7.006 -3.547 24.706 1.00 97.00 235 THR A N 1
ATOM 1775 C CA . THR A 1 235 ? -8.299 -4.160 24.356 1.00 97.00 235 THR A CA 1
ATOM 1776 C C . THR A 1 235 ? -8.149 -5.189 23.232 1.00 97.00 235 THR A C 1
ATOM 1778 O O . THR A 1 235 ? -8.708 -6.281 23.332 1.00 97.00 235 THR A O 1
ATOM 1781 N N . ILE A 1 236 ? -7.377 -4.866 22.189 1.00 95.75 236 ILE A N 1
ATOM 1782 C CA . ILE A 1 236 ? -7.104 -5.776 21.065 1.00 95.75 236 ILE A CA 1
ATOM 1783 C C . ILE A 1 236 ? -6.291 -6.984 21.541 1.00 95.75 236 ILE A C 1
ATOM 1785 O O . ILE A 1 236 ? -6.659 -8.114 21.233 1.00 95.75 236 ILE A O 1
ATOM 1789 N N . ASP A 1 237 ? -5.252 -6.769 22.350 1.00 96.44 237 ASP A N 1
ATOM 1790 C CA . ASP A 1 237 ? -4.386 -7.836 22.870 1.00 96.44 237 ASP A CA 1
ATOM 1791 C C . ASP A 1 237 ? -5.157 -8.828 23.737 1.00 96.44 237 ASP A C 1
ATOM 1793 O O . ASP A 1 237 ? -5.052 -10.044 23.561 1.00 96.44 237 ASP A O 1
ATOM 1797 N N . ASN A 1 238 ? -6.002 -8.313 24.632 1.00 96.94 238 ASN A N 1
ATOM 1798 C CA . ASN A 1 238 ? -6.873 -9.144 25.454 1.00 96.94 238 ASN A CA 1
ATOM 1799 C C . ASN A 1 238 ? -7.838 -9.966 24.593 1.00 96.94 238 ASN A C 1
ATOM 1801 O O . ASN A 1 238 ? -8.043 -11.150 24.861 1.00 96.94 238 ASN A O 1
ATOM 1805 N N . ALA A 1 239 ? -8.403 -9.376 23.538 1.00 95.94 239 ALA A N 1
ATOM 1806 C CA . ALA A 1 239 ? -9.282 -10.100 22.632 1.00 95.94 239 ALA A CA 1
ATOM 1807 C C . ALA A 1 239 ? -8.513 -11.155 21.816 1.00 95.94 239 ALA A C 1
ATOM 1809 O O . ALA A 1 239 ? -8.959 -12.294 21.720 1.00 95.94 239 ALA A O 1
ATOM 1810 N N . ARG A 1 240 ? -7.315 -10.843 21.310 1.00 94.88 240 ARG A N 1
ATOM 1811 C CA . ARG A 1 240 ? -6.429 -11.805 20.631 1.00 94.88 240 ARG A CA 1
ATOM 1812 C C . ARG A 1 240 ? -6.061 -12.990 21.531 1.00 94.88 240 ARG A C 1
ATOM 1814 O O . ARG A 1 240 ? -6.033 -14.122 21.052 1.00 94.88 240 ARG A O 1
ATOM 1821 N N . ALA A 1 241 ? -5.843 -12.751 22.825 1.00 95.50 241 ALA A N 1
ATOM 1822 C CA . ALA A 1 241 ? -5.583 -13.802 23.808 1.00 95.50 241 ALA A CA 1
ATOM 1823 C C . ALA A 1 241 ? -6.820 -14.674 24.088 1.00 95.50 241 ALA A C 1
ATOM 1825 O O . ALA A 1 241 ? -6.703 -15.894 24.198 1.00 95.50 241 ALA A O 1
ATOM 1826 N N . GLN A 1 242 ? -8.004 -14.062 24.181 1.00 94.94 242 GLN A N 1
ATOM 1827 C CA . GLN A 1 242 ? -9.265 -14.760 24.462 1.00 94.94 242 GLN A CA 1
ATOM 1828 C C . GLN A 1 242 ? -9.866 -15.462 23.238 1.00 94.94 242 GLN A C 1
ATOM 1830 O O . GLN A 1 242 ? -10.673 -16.373 23.404 1.00 94.94 242 GLN A O 1
ATOM 1835 N N . LYS A 1 243 ? -9.480 -15.048 22.025 1.00 93.88 243 LYS A N 1
ATOM 1836 C CA . LYS A 1 243 ? -9.982 -15.561 20.741 1.00 93.88 243 LYS A CA 1
ATOM 1837 C C . LYS A 1 243 ? -11.520 -15.611 20.664 1.00 93.88 243 LYS A C 1
ATOM 1839 O O . LYS A 1 243 ? -12.077 -16.663 20.343 1.00 93.88 243 LYS A O 1
ATOM 1844 N N . PRO A 1 244 ? -12.234 -14.504 20.953 1.00 93.94 244 PRO A N 1
ATOM 1845 C CA . PRO A 1 244 ? -13.668 -14.460 20.714 1.00 93.94 244 PRO A CA 1
ATOM 1846 C C . PRO A 1 244 ? -13.937 -14.632 19.208 1.00 93.94 244 PRO A C 1
ATOM 1848 O O . PRO A 1 244 ? -13.067 -14.302 18.394 1.00 93.94 244 PRO A O 1
ATOM 1851 N N . PRO A 1 245 ? -15.128 -15.106 18.807 1.00 93.00 245 PRO A N 1
ATOM 1852 C CA . PRO A 1 245 ? -15.489 -15.329 17.405 1.00 93.00 245 PRO A CA 1
ATOM 1853 C C . PRO A 1 245 ? -15.791 -14.006 16.677 1.00 93.00 245 PRO A C 1
ATOM 1855 O O . PRO A 1 245 ? -16.861 -13.816 16.102 1.00 93.00 245 PRO A O 1
ATOM 1858 N N . CYS A 1 246 ? -14.853 -13.061 16.726 1.00 93.94 246 CYS A N 1
ATOM 1859 C CA . CYS A 1 246 ? -15.001 -11.728 16.171 1.00 93.94 246 CYS A CA 1
ATOM 1860 C C . CYS A 1 246 ? -14.508 -11.671 14.723 1.00 93.94 246 CYS A C 1
ATOM 1862 O O . CYS A 1 246 ? -13.323 -11.894 14.482 1.00 93.94 246 CYS A O 1
ATOM 1864 N N . PRO A 1 247 ? -15.365 -11.310 13.747 1.00 92.69 247 PRO A N 1
ATOM 1865 C CA . PRO A 1 247 ? -14.966 -11.220 12.341 1.00 92.69 247 PRO A CA 1
ATOM 1866 C C . PRO A 1 247 ? -13.827 -10.227 12.072 1.00 92.69 247 PRO A C 1
ATOM 1868 O O . PRO A 1 247 ? -13.101 -10.387 11.097 1.00 92.69 247 PRO A O 1
ATOM 1871 N N . ASN A 1 248 ? -13.690 -9.204 12.916 1.00 92.44 248 ASN A N 1
ATOM 1872 C CA . ASN A 1 248 ? -12.637 -8.187 12.879 1.00 92.44 248 ASN A CA 1
ATOM 1873 C C . ASN A 1 248 ? -11.348 -8.593 13.623 1.00 92.44 248 ASN A C 1
ATOM 1875 O O . ASN A 1 248 ? -10.429 -7.790 13.745 1.00 92.44 248 ASN A O 1
ATOM 1879 N N . LEU A 1 249 ? -11.260 -9.840 14.099 1.00 94.00 249 LEU A N 1
ATOM 1880 C CA . LEU A 1 249 ? -10.024 -10.485 14.545 1.00 94.00 249 LEU A CA 1
ATOM 1881 C C . LEU A 1 249 ? -9.729 -11.659 13.614 1.00 94.00 249 LEU A C 1
ATOM 1883 O O . LEU A 1 249 ? -10.073 -12.803 13.901 1.00 94.00 249 LEU A O 1
ATOM 1887 N N . HIS A 1 250 ? -9.103 -11.373 12.475 1.00 92.56 250 HIS A N 1
ATOM 1888 C CA . HIS A 1 250 ? -8.779 -12.392 11.477 1.00 92.56 250 HIS A CA 1
ATOM 1889 C C . HIS A 1 250 ? -7.952 -13.537 12.077 1.00 92.56 250 HIS A C 1
ATOM 1891 O O . HIS A 1 250 ? -6.995 -13.284 12.807 1.00 92.56 250 HIS A O 1
ATOM 1897 N N . ASP A 1 251 ? -8.297 -14.785 11.761 1.00 88.75 251 ASP A N 1
ATOM 1898 C CA . ASP A 1 251 ? -7.530 -15.972 12.146 1.00 88.75 251 ASP A CA 1
ATOM 1899 C C . ASP A 1 251 ? -7.308 -16.860 10.905 1.00 88.75 251 ASP A C 1
ATOM 1901 O O . ASP A 1 251 ? -8.276 -17.429 10.389 1.00 88.75 251 ASP A O 1
ATOM 1905 N N . PRO A 1 252 ? -6.076 -16.944 10.365 1.00 87.75 252 PRO A N 1
ATOM 1906 C CA . PRO A 1 252 ? -4.860 -16.260 10.821 1.00 87.75 252 PRO A CA 1
ATOM 1907 C C . PRO A 1 252 ? -4.887 -14.742 10.554 1.00 87.75 252 PRO A C 1
ATOM 1909 O O . PRO A 1 252 ? -5.479 -14.285 9.576 1.00 87.75 252 PRO A O 1
ATOM 1912 N N . ALA A 1 253 ? -4.215 -13.968 11.415 1.00 84.94 253 ALA A N 1
ATOM 1913 C CA . ALA A 1 253 ? -4.257 -12.501 11.404 1.00 84.94 253 ALA A CA 1
ATOM 1914 C C . ALA A 1 253 ? -3.742 -11.883 10.099 1.00 84.94 253 ALA A C 1
ATOM 1916 O O . ALA A 1 253 ? -4.408 -11.030 9.539 1.00 84.94 253 ALA A O 1
ATOM 1917 N N . ASP A 1 254 ? -2.616 -12.357 9.567 1.00 88.25 254 ASP A N 1
ATOM 1918 C CA . ASP A 1 254 ? -1.902 -11.678 8.477 1.00 88.25 254 ASP A CA 1
ATOM 1919 C C . ASP A 1 254 ? -2.151 -12.309 7.090 1.00 88.25 254 ASP A C 1
ATOM 1921 O O . ASP A 1 254 ? -1.268 -12.316 6.230 1.00 88.25 254 ASP A O 1
ATOM 1925 N N . MET A 1 255 ? -3.331 -12.898 6.855 1.00 89.12 255 MET A N 1
ATOM 1926 C CA . MET A 1 255 ? -3.671 -13.532 5.572 1.00 89.12 255 MET A CA 1
ATOM 1927 C C . MET A 1 255 ? -4.994 -13.041 4.991 1.00 89.12 255 MET A C 1
ATOM 1929 O O . MET A 1 255 ? -5.937 -12.697 5.702 1.00 89.12 255 MET A O 1
ATOM 1933 N N . GLY A 1 256 ? -5.085 -13.063 3.658 1.00 91.75 256 GLY A N 1
ATOM 1934 C CA . GLY A 1 256 ? -6.303 -12.698 2.940 1.00 91.75 256 GLY A CA 1
ATOM 1935 C C . GLY A 1 256 ? -6.727 -11.263 3.245 1.00 91.75 256 GLY A C 1
ATOM 1936 O O . GLY A 1 256 ? -5.994 -10.317 2.957 1.00 91.75 256 GLY A O 1
ATOM 1937 N N . CYS A 1 257 ? -7.913 -11.103 3.832 1.00 93.50 257 CYS A N 1
ATOM 1938 C CA . CYS A 1 257 ? -8.408 -9.793 4.253 1.00 93.50 257 CYS A CA 1
ATOM 1939 C C . CYS A 1 257 ? -7.722 -9.238 5.498 1.00 93.50 257 CYS A C 1
ATOM 1941 O O . CYS A 1 257 ? -7.756 -8.029 5.654 1.00 93.50 257 CYS A O 1
ATOM 1943 N N . GLY A 1 258 ? -7.046 -10.082 6.285 1.00 93.69 258 GLY A N 1
ATOM 1944 C CA . GLY A 1 258 ? -6.328 -9.700 7.500 1.00 93.69 258 GLY A CA 1
ATOM 1945 C C . GLY A 1 258 ? -4.967 -9.027 7.287 1.00 93.69 258 GLY A C 1
ATOM 1946 O O . GLY A 1 258 ? -4.357 -8.541 8.234 1.00 93.69 258 GLY A O 1
ATOM 1947 N N . VAL A 1 259 ? -4.466 -8.970 6.050 1.00 94.38 259 VAL A N 1
ATOM 1948 C CA . VAL A 1 259 ? -3.149 -8.380 5.759 1.00 94.38 259 VAL A CA 1
ATOM 1949 C C . VAL A 1 259 ? -3.122 -6.894 6.126 1.00 94.38 259 VAL A C 1
ATOM 1951 O O . VAL A 1 259 ? -3.910 -6.111 5.596 1.00 94.38 259 VAL A O 1
ATOM 1954 N N . HIS A 1 260 ? -2.161 -6.514 6.969 1.00 94.06 260 HIS A N 1
ATOM 1955 C CA . HIS A 1 260 ? -1.846 -5.125 7.292 1.00 94.06 260 HIS A CA 1
ATOM 1956 C C . HIS A 1 260 ? -0.637 -4.646 6.480 1.00 94.06 260 HIS A C 1
ATOM 1958 O O . HIS A 1 260 ? 0.275 -5.415 6.173 1.00 94.06 260 HIS A O 1
ATOM 1964 N N . PHE A 1 261 ? -0.613 -3.358 6.153 1.00 92.44 261 PHE A N 1
ATOM 1965 C CA . PHE A 1 261 ? 0.447 -2.721 5.380 1.00 92.44 261 PHE A CA 1
ATOM 1966 C C . PHE A 1 261 ? 1.128 -1.603 6.169 1.00 92.44 261 PHE A C 1
ATOM 1968 O O . PHE A 1 261 ? 0.497 -0.871 6.933 1.00 92.44 261 PHE A O 1
ATOM 1975 N N . ASN A 1 262 ? 2.433 -1.445 5.953 1.00 87.81 262 ASN A N 1
ATOM 1976 C CA . ASN A 1 262 ? 3.175 -0.298 6.454 1.00 87.81 262 ASN A CA 1
ATOM 1977 C C . ASN A 1 262 ? 2.813 0.941 5.629 1.00 87.81 262 ASN A C 1
ATOM 1979 O O . ASN A 1 262 ? 3.307 1.103 4.514 1.00 87.81 262 ASN A O 1
ATOM 1983 N N . MET A 1 263 ? 1.944 1.798 6.165 1.00 79.75 263 MET A N 1
ATOM 1984 C CA . MET A 1 263 ? 1.508 3.017 5.487 1.00 79.75 263 MET A CA 1
ATOM 1985 C C . MET A 1 263 ? 2.534 4.148 5.668 1.00 79.75 263 MET A C 1
ATOM 1987 O O . MET A 1 263 ? 2.655 4.681 6.772 1.00 79.75 263 MET A O 1
ATOM 1991 N N . PRO A 1 264 ? 3.235 4.589 4.604 1.00 70.12 264 PRO A N 1
ATOM 1992 C CA . PRO A 1 264 ? 4.201 5.686 4.701 1.00 70.12 264 PRO A CA 1
ATOM 1993 C C . PRO A 1 264 ? 3.532 7.065 4.789 1.00 70.12 264 PRO A C 1
ATOM 1995 O O . PRO A 1 264 ? 4.193 8.064 5.081 1.00 70.12 264 PRO A O 1
ATOM 1998 N N . HIS A 1 265 ? 2.230 7.144 4.507 1.00 67.88 265 HIS A N 1
ATOM 1999 C CA . HIS A 1 265 ? 1.487 8.392 4.408 1.00 67.88 265 HIS A CA 1
ATOM 2000 C C . HIS A 1 265 ? 0.114 8.276 5.070 1.00 67.88 265 HIS A C 1
ATOM 2002 O O . HIS A 1 265 ? -0.487 7.202 5.109 1.00 67.88 265 HIS A O 1
ATOM 2008 N N . SER A 1 266 ? -0.398 9.401 5.571 1.00 69.38 266 SER A N 1
ATOM 2009 C CA . SER A 1 266 ? -1.784 9.476 6.027 1.00 69.38 266 SER A CA 1
ATOM 2010 C C . SER A 1 266 ? -2.734 9.435 4.830 1.00 69.38 266 SER A C 1
ATOM 2012 O O . SER A 1 266 ? -2.412 9.936 3.756 1.00 69.38 266 SER A O 1
ATOM 2014 N N . LEU A 1 267 ? -3.942 8.901 5.022 1.00 66.62 267 LEU A N 1
ATOM 2015 C CA . LEU A 1 267 ? -4.972 8.871 3.973 1.00 66.62 267 LEU A CA 1
ATOM 2016 C C . LEU A 1 267 ? -5.304 10.282 3.440 1.00 66.62 267 LEU A C 1
ATOM 2018 O O . LEU A 1 267 ? -5.682 10.441 2.283 1.00 66.62 267 LEU A O 1
ATOM 2022 N N . ASP A 1 268 ? -5.106 11.321 4.263 1.00 69.06 268 ASP A N 1
ATOM 2023 C CA . ASP A 1 268 ? -5.320 12.718 3.873 1.00 69.06 268 ASP A CA 1
ATOM 2024 C C . ASP A 1 268 ? -4.386 13.179 2.747 1.00 69.06 268 ASP A C 1
ATOM 2026 O O . ASP A 1 268 ? -4.783 14.007 1.929 1.00 69.06 268 ASP A O 1
ATOM 2030 N N . SER A 1 269 ? -3.161 12.645 2.669 1.00 75.31 269 SER A N 1
ATOM 2031 C CA . SER A 1 269 ? -2.193 13.067 1.647 1.00 75.31 269 SER A CA 1
ATOM 2032 C C . SER A 1 269 ? -2.628 12.692 0.230 1.00 75.31 269 SER A C 1
ATOM 2034 O O . SER A 1 269 ? -2.173 13.300 -0.736 1.00 75.31 269 SER A O 1
ATOM 2036 N N . MET A 1 270 ? -3.529 11.716 0.103 1.00 75.88 270 MET A N 1
ATOM 2037 C CA . MET A 1 270 ? -4.057 11.249 -1.175 1.00 75.88 270 MET A CA 1
ATOM 2038 C C . MET A 1 270 ? -5.208 12.125 -1.692 1.00 75.88 270 MET A C 1
ATOM 2040 O O . MET A 1 270 ? -5.609 11.993 -2.846 1.00 75.88 270 MET A O 1
ATOM 2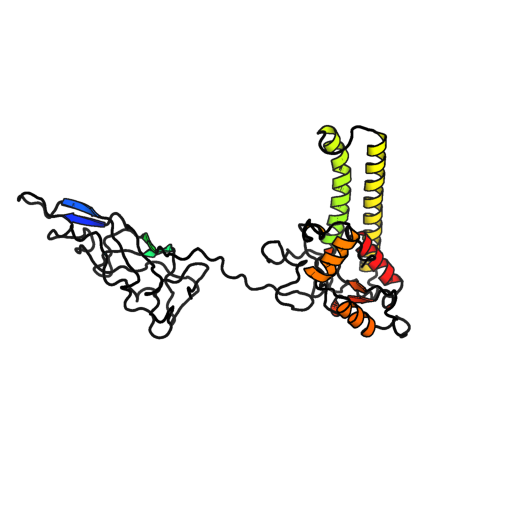044 N N . VAL A 1 271 ? -5.758 13.024 -0.867 1.00 81.12 271 VAL A N 1
ATOM 2045 C CA . VAL A 1 271 ? -6.880 13.888 -1.252 1.00 81.12 271 VAL A CA 1
ATOM 2046 C C . VAL A 1 271 ? -6.364 15.202 -1.850 1.00 81.12 271 VAL A C 1
ATOM 2048 O O . VAL A 1 271 ? -5.592 15.900 -1.180 1.00 81.12 271 VAL A O 1
ATOM 2051 N N . PRO A 1 272 ? -6.834 15.613 -3.048 1.00 84.19 272 PRO A N 1
ATOM 2052 C CA . PRO A 1 272 ? -6.412 16.857 -3.683 1.00 84.19 272 PRO A CA 1
ATOM 2053 C C . PRO A 1 272 ? -6.539 18.077 -2.756 1.00 84.19 272 PRO A C 1
ATOM 2055 O O . PRO A 1 272 ? -7.534 18.191 -2.031 1.00 84.19 272 PRO A O 1
ATOM 2058 N N . PRO A 1 273 ? -5.592 19.035 -2.797 1.00 84.44 273 PRO A N 1
ATOM 2059 C CA . PRO A 1 273 ? -5.666 20.253 -1.986 1.00 84.44 273 PRO A CA 1
ATOM 2060 C C . PRO A 1 273 ? -6.916 21.106 -2.246 1.00 84.44 273 PRO A C 1
ATOM 2062 O O . PRO A 1 273 ? -7.338 21.852 -1.367 1.00 84.44 273 PRO A O 1
ATOM 2065 N N . SER A 1 274 ? -7.535 20.985 -3.427 1.00 86.88 274 SER A N 1
ATOM 2066 C CA . SER A 1 274 ? -8.788 21.672 -3.761 1.00 86.88 274 SER A CA 1
ATOM 2067 C C . SER A 1 274 ? -9.990 21.201 -2.936 1.00 86.88 274 SER A C 1
ATOM 2069 O O . SER A 1 274 ? -10.986 21.919 -2.853 1.00 86.88 274 SER A O 1
ATOM 2071 N N . VAL A 1 275 ? -9.924 20.019 -2.313 1.00 84.44 275 VAL A N 1
ATOM 2072 C CA . VAL A 1 275 ? -10.980 19.530 -1.421 1.00 84.44 275 VAL A CA 1
ATOM 2073 C C . VAL A 1 275 ? -10.714 20.062 -0.018 1.00 84.44 275 VAL A C 1
ATOM 2075 O O . VAL A 1 275 ? -9.799 19.613 0.678 1.00 84.44 275 VAL A O 1
ATOM 2078 N N . VAL A 1 276 ? -11.537 21.021 0.404 1.00 83.06 276 VAL A N 1
ATOM 2079 C CA . VAL A 1 276 ? -11.398 21.721 1.687 1.00 83.06 276 VAL A CA 1
ATOM 2080 C C . VAL A 1 276 ? -12.388 21.175 2.717 1.00 83.06 276 VAL A C 1
ATOM 2082 O O . VAL A 1 276 ? -13.540 20.867 2.404 1.00 83.06 276 VAL A O 1
ATOM 2085 N N . GLY A 1 277 ? -11.940 21.093 3.971 1.00 80.75 277 GLY A N 1
ATOM 2086 C CA . GLY A 1 277 ? -12.741 20.643 5.111 1.00 80.75 277 GLY A CA 1
ATOM 2087 C C . GLY A 1 277 ? -12.582 19.149 5.391 1.00 80.75 277 GLY A C 1
ATOM 2088 O O . GLY A 1 277 ? -12.676 18.317 4.493 1.00 80.75 277 GLY A O 1
ATOM 2089 N N . LYS A 1 278 ? -12.354 18.801 6.664 1.00 71.94 278 LYS A N 1
ATOM 2090 C CA . LYS A 1 278 ? -12.025 17.427 7.084 1.00 71.94 278 LYS A CA 1
ATOM 2091 C C . LYS A 1 278 ? -13.068 16.403 6.626 1.00 71.94 278 LYS A C 1
ATOM 2093 O O . LYS A 1 278 ? -12.694 15.397 6.037 1.00 71.94 278 LYS A O 1
ATOM 2098 N N . SER A 1 279 ? -14.358 16.678 6.823 1.00 76.38 279 SER A N 1
ATOM 2099 C CA . SER A 1 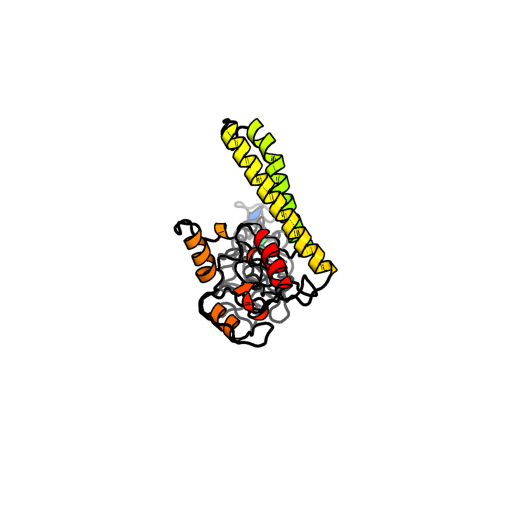279 ? -15.444 15.761 6.440 1.00 76.38 279 SER A CA 1
ATOM 2100 C C . SER A 1 279 ? -15.561 15.574 4.922 1.00 76.38 279 SER A C 1
ATOM 2102 O O . SER A 1 279 ? -15.773 14.460 4.448 1.00 76.38 279 SER A O 1
ATOM 2104 N N . ASN A 1 280 ? -15.346 16.637 4.143 1.00 80.12 280 ASN A N 1
ATOM 2105 C CA . ASN A 1 280 ? -15.381 16.561 2.682 1.00 80.12 280 ASN A CA 1
ATOM 2106 C C . ASN A 1 280 ? -14.196 15.761 2.139 1.00 80.12 280 ASN A C 1
ATOM 2108 O O . ASN A 1 280 ? -14.370 14.939 1.245 1.00 80.12 280 ASN A O 1
ATOM 2112 N N . ARG A 1 281 ? -13.001 15.953 2.712 1.00 84.19 281 ARG A N 1
ATOM 2113 C CA . ARG A 1 281 ? -11.790 15.202 2.347 1.00 84.19 281 ARG A CA 1
ATOM 2114 C C . ARG A 1 281 ? -11.945 13.715 2.640 1.00 84.19 281 ARG A C 1
ATOM 2116 O O . ARG A 1 281 ? -11.688 12.887 1.771 1.00 84.19 281 ARG A O 1
ATOM 2123 N N . LYS A 1 282 ? -12.466 13.406 3.829 1.00 78.94 282 LYS A N 1
ATOM 2124 C CA . LYS A 1 282 ? -12.898 12.076 4.263 1.00 78.94 282 LYS A CA 1
ATOM 2125 C C . LYS A 1 282 ? -13.818 11.415 3.217 1.00 78.94 282 LYS A C 1
ATOM 2127 O O . LYS A 1 282 ? -13.483 10.357 2.684 1.00 78.94 282 LYS A O 1
ATOM 2132 N N . SER A 1 283 ? -14.944 12.050 2.880 1.00 81.88 283 SER A N 1
ATOM 2133 C CA . SER A 1 283 ? -15.904 11.489 1.915 1.00 81.88 283 SER A CA 1
ATOM 2134 C C . SER A 1 283 ? -15.316 11.360 0.506 1.00 81.88 283 SER A C 1
ATOM 2136 O O . SER A 1 283 ? -15.520 10.350 -0.166 1.00 81.88 283 SER A O 1
ATOM 2138 N N . PHE A 1 284 ? -14.530 12.351 0.072 1.00 86.31 284 PHE A N 1
ATOM 2139 C CA . PHE A 1 284 ? -13.882 12.329 -1.235 1.00 86.31 284 PHE A CA 1
ATOM 2140 C C . PHE A 1 284 ? -12.943 11.130 -1.368 1.00 86.31 284 PHE A C 1
ATOM 2142 O O . PHE A 1 284 ? -13.030 10.402 -2.356 1.00 86.31 284 PHE A O 1
ATOM 2149 N N . TYR A 1 285 ? -12.095 10.902 -0.362 1.00 84.88 285 TYR A N 1
ATOM 2150 C CA . TYR A 1 285 ? -11.187 9.761 -0.317 1.00 84.88 285 TYR A CA 1
ATOM 2151 C C . TYR A 1 285 ? -11.940 8.432 -0.430 1.00 84.88 285 TYR A C 1
ATOM 2153 O O . TYR A 1 285 ? -11.648 7.602 -1.292 1.00 84.88 285 TYR A O 1
ATOM 2161 N N . ARG A 1 286 ? -12.976 8.266 0.393 1.00 82.94 286 ARG A N 1
ATOM 2162 C CA . ARG A 1 286 ? -13.807 7.061 0.439 1.00 82.94 286 ARG A CA 1
ATOM 2163 C C . ARG A 1 286 ? -14.420 6.722 -0.922 1.00 82.94 286 ARG A C 1
ATOM 2165 O O . ARG A 1 286 ? -14.287 5.598 -1.403 1.00 82.94 286 ARG A O 1
ATOM 2172 N N . GLU A 1 287 ? -15.090 7.685 -1.546 1.00 86.00 287 GLU A N 1
ATOM 2173 C CA . GLU A 1 287 ? -15.887 7.422 -2.747 1.00 86.00 287 GLU A CA 1
ATOM 2174 C C . GLU A 1 287 ? -15.072 7.469 -4.037 1.00 86.00 287 GLU A C 1
ATOM 2176 O O . GLU A 1 287 ? -15.288 6.641 -4.923 1.00 86.00 287 GLU A O 1
ATOM 2181 N N . ASN A 1 288 ? -14.146 8.424 -4.146 1.00 85.94 288 ASN A N 1
ATOM 2182 C CA . ASN A 1 288 ? -13.449 8.719 -5.399 1.00 85.94 288 ASN A CA 1
ATOM 2183 C C . ASN A 1 288 ? -12.079 8.047 -5.486 1.00 85.94 288 ASN A C 1
ATOM 2185 O O . ASN A 1 288 ? -11.614 7.799 -6.594 1.00 85.94 288 ASN A O 1
ATOM 2189 N N . ILE A 1 289 ? -11.443 7.744 -4.349 1.00 87.06 289 ILE A N 1
ATOM 2190 C CA . ILE A 1 289 ? -10.119 7.105 -4.325 1.00 87.06 289 ILE A CA 1
ATOM 2191 C C . ILE A 1 289 ? -10.244 5.617 -3.995 1.00 87.06 289 ILE A C 1
ATOM 2193 O O . ILE A 1 289 ? -9.713 4.779 -4.720 1.00 87.06 289 ILE A O 1
ATOM 2197 N N . LEU A 1 290 ? -10.989 5.264 -2.946 1.00 89.06 290 LEU A N 1
ATOM 2198 C CA . LEU A 1 290 ? -11.160 3.865 -2.540 1.00 89.06 290 LEU A CA 1
ATOM 2199 C C . LEU A 1 290 ? -12.329 3.145 -3.219 1.00 89.06 290 LEU A C 1
ATOM 2201 O O . LEU A 1 290 ? -12.400 1.917 -3.179 1.00 89.06 290 LEU A O 1
ATOM 2205 N N . GLY A 1 291 ? -13.254 3.885 -3.831 1.00 89.31 291 GLY A N 1
ATOM 2206 C CA . GLY A 1 291 ? -14.423 3.310 -4.494 1.00 89.31 291 GLY A CA 1
ATOM 2207 C C . GLY A 1 291 ? -15.463 2.712 -3.539 1.00 89.31 291 GLY A C 1
ATOM 2208 O O . GLY A 1 291 ? -16.359 1.996 -3.992 1.00 89.31 291 GLY A O 1
ATOM 2209 N N . PHE A 1 292 ? -15.394 3.003 -2.235 1.00 90.75 292 PHE A N 1
ATOM 2210 C CA . PHE A 1 292 ? -16.397 2.571 -1.259 1.00 90.75 292 PHE A CA 1
ATOM 2211 C C . PHE A 1 292 ? -17.641 3.465 -1.340 1.00 90.75 292 PHE A C 1
ATOM 2213 O O . PHE A 1 292 ? -17.854 4.378 -0.542 1.00 90.75 292 PHE A O 1
ATOM 2220 N N . LYS A 1 293 ? -18.453 3.221 -2.369 1.00 90.94 293 LYS A N 1
ATOM 2221 C CA . LYS A 1 293 ? -19.715 3.926 -2.637 1.00 90.94 293 LYS A CA 1
ATOM 2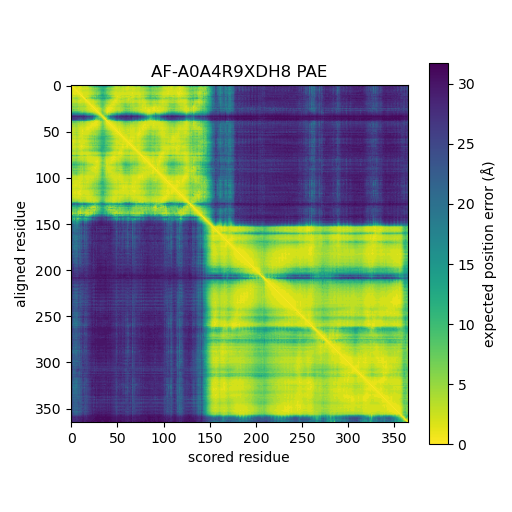222 C C . LYS A 1 293 ? -20.845 3.400 -1.754 1.00 90.94 293 LYS A C 1
ATOM 2224 O O . LYS A 1 293 ? -20.794 2.256 -1.307 1.00 90.94 293 LYS A O 1
ATOM 2229 N N . ASP A 1 294 ? -21.928 4.171 -1.623 1.00 90.31 294 ASP A N 1
ATOM 2230 C CA . ASP A 1 294 ? -23.112 3.749 -0.856 1.00 90.31 294 ASP A CA 1
ATOM 2231 C C . ASP A 1 294 ? -23.644 2.377 -1.299 1.00 90.31 294 ASP A C 1
ATOM 2233 O O . ASP A 1 294 ? -23.956 1.538 -0.467 1.00 90.31 294 ASP A O 1
ATOM 2237 N N . SER A 1 295 ? -23.629 2.084 -2.604 1.00 90.94 295 SER A N 1
ATOM 2238 C CA . SER A 1 295 ? -24.006 0.763 -3.135 1.00 90.94 295 SER A CA 1
ATOM 2239 C C . SER A 1 295 ? -23.250 -0.412 -2.492 1.00 90.94 295 SER A C 1
ATOM 2241 O O . SER A 1 295 ? -23.849 -1.449 -2.228 1.00 90.94 295 SER A O 1
ATOM 2243 N N . VAL A 1 296 ? -21.962 -0.250 -2.175 1.00 92.62 296 VAL A N 1
ATOM 2244 C CA . VAL A 1 296 ? -21.149 -1.292 -1.530 1.00 92.62 296 VAL A CA 1
ATOM 2245 C C . VAL A 1 296 ? -21.578 -1.480 -0.073 1.00 92.62 296 VAL A C 1
ATOM 2247 O O . VAL A 1 296 ? -21.703 -2.616 0.393 1.00 92.62 296 VAL A O 1
ATOM 2250 N N . ARG A 1 297 ? -21.862 -0.369 0.622 1.00 93.19 297 ARG A N 1
ATOM 2251 C CA . ARG A 1 297 ? -22.413 -0.352 1.984 1.00 93.19 297 ARG A CA 1
ATOM 2252 C C . ARG A 1 297 ? -23.773 -1.054 2.035 1.00 93.19 297 ARG A C 1
ATOM 2254 O O . ARG A 1 297 ? -23.981 -1.912 2.887 1.00 93.19 297 ARG A O 1
ATOM 2261 N N . GLN A 1 298 ? -24.671 -0.750 1.096 1.00 93.81 298 GLN A N 1
ATOM 2262 C CA . GLN A 1 298 ? -26.001 -1.368 1.011 1.00 93.81 298 GLN A CA 1
ATOM 2263 C C . GLN A 1 298 ? -25.917 -2.883 0.782 1.00 93.81 298 GLN A C 1
ATOM 2265 O O . GLN A 1 298 ? -26.645 -3.632 1.429 1.00 93.81 298 GLN A O 1
ATOM 2270 N N . VAL A 1 299 ? -25.006 -3.345 -0.086 1.00 95.06 299 VAL A N 1
ATOM 2271 C CA . VAL A 1 299 ? -24.776 -4.785 -0.305 1.00 95.06 299 VAL A CA 1
ATOM 2272 C C . VAL A 1 299 ? -24.294 -5.464 0.977 1.00 95.06 299 VAL A C 1
ATOM 2274 O O . VAL A 1 299 ? -24.797 -6.536 1.308 1.00 95.06 299 VAL A O 1
ATOM 2277 N N . SER A 1 300 ? -23.387 -4.833 1.730 1.00 95.06 300 SER A N 1
ATOM 2278 C CA . SER A 1 300 ? -22.930 -5.366 3.020 1.00 95.06 300 SER A CA 1
ATOM 2279 C C . SER A 1 300 ? -24.081 -5.515 4.007 1.00 95.06 300 SER A C 1
ATOM 2281 O O . SER A 1 300 ? -24.289 -6.598 4.549 1.00 95.06 300 SER A O 1
ATOM 2283 N N . ILE A 1 301 ? -24.897 -4.471 4.168 1.00 96.00 301 ILE A N 1
ATOM 2284 C CA . ILE A 1 301 ? -26.060 -4.487 5.064 1.00 96.00 301 ILE A CA 1
ATOM 2285 C C . ILE A 1 301 ? -27.058 -5.576 4.663 1.00 96.00 301 ILE A C 1
ATOM 2287 O O . ILE A 1 301 ? -27.511 -6.331 5.517 1.00 96.00 301 ILE A O 1
ATOM 2291 N N . ALA A 1 302 ? -27.369 -5.697 3.371 1.00 95.19 302 ALA A N 1
ATOM 2292 C CA . ALA A 1 302 ? -28.303 -6.702 2.866 1.00 95.19 302 ALA A CA 1
ATOM 2293 C C . ALA A 1 302 ? -27.783 -8.145 3.004 1.00 95.19 302 ALA A C 1
ATOM 2295 O O . ALA A 1 302 ? -28.580 -9.079 3.035 1.00 95.19 302 ALA A O 1
ATOM 2296 N N . SER A 1 303 ? -26.462 -8.329 3.089 1.00 95.00 303 SER A N 1
ATOM 2297 C CA . SER A 1 303 ? -25.817 -9.645 3.192 1.00 95.00 303 SER A CA 1
ATOM 2298 C C . SER A 1 303 ? -25.626 -10.122 4.637 1.00 95.00 303 SER A C 1
ATOM 2300 O O . SER A 1 303 ? -25.066 -11.196 4.844 1.00 95.00 303 SER A O 1
ATOM 2302 N N . HIS A 1 304 ? -26.057 -9.342 5.633 1.00 96.38 304 HIS A N 1
ATOM 2303 C CA . HIS A 1 304 ? -25.869 -9.653 7.049 1.00 96.38 304 HIS A CA 1
ATOM 2304 C C . HIS A 1 304 ? -27.176 -9.546 7.843 1.00 96.38 304 HIS A C 1
ATOM 2306 O O . HIS A 1 304 ? -28.082 -8.775 7.528 1.00 96.38 304 HIS A O 1
ATOM 2312 N N . THR A 1 305 ? -27.230 -10.295 8.938 1.00 96.56 305 THR A N 1
ATOM 2313 C CA . THR A 1 305 ? -28.248 -10.177 9.984 1.00 96.56 305 THR A CA 1
ATOM 2314 C C . THR A 1 305 ? -27.587 -9.769 11.291 1.00 96.56 305 THR A C 1
ATOM 2316 O O . THR A 1 305 ? -26.375 -9.916 11.467 1.00 96.56 305 THR A O 1
ATOM 2319 N N . LYS A 1 306 ? -28.382 -9.268 12.233 1.00 95.12 306 LYS A N 1
ATOM 2320 C CA . LYS A 1 306 ? -27.921 -9.092 13.611 1.00 95.12 306 LYS A CA 1
ATOM 2321 C C . LYS A 1 306 ? -27.616 -10.451 14.262 1.00 95.12 306 LYS A C 1
ATOM 2323 O O . LYS A 1 306 ? -28.089 -11.475 13.760 1.00 95.12 306 LYS A O 1
ATOM 2328 N N . PRO A 1 307 ? -26.909 -10.479 15.408 1.00 92.75 307 PRO A N 1
ATOM 2329 C CA . PRO A 1 307 ? -26.666 -11.714 16.158 1.00 92.75 307 PRO A CA 1
ATOM 2330 C C . PRO A 1 307 ? -27.939 -12.482 16.550 1.00 92.75 307 PRO A C 1
ATOM 2332 O O . PRO A 1 307 ? -27.906 -13.701 16.662 1.00 92.75 307 PRO A O 1
ATOM 2335 N N . ASP A 1 308 ? -29.068 -11.786 16.721 1.00 93.31 308 ASP A N 1
ATOM 2336 C CA . ASP A 1 308 ? -30.382 -12.384 17.010 1.00 93.31 308 ASP A CA 1
ATOM 2337 C C . ASP A 1 308 ? -31.127 -12.897 15.757 1.00 93.31 308 ASP A C 1
ATOM 2339 O O . ASP A 1 308 ? -32.270 -13.342 15.850 1.00 93.31 308 ASP A O 1
ATOM 2343 N N . GLY A 1 309 ? -30.504 -12.818 14.575 1.00 94.19 309 GLY A N 1
ATOM 2344 C CA . GLY A 1 309 ? -31.082 -13.207 13.288 1.00 94.19 309 GLY A CA 1
ATOM 2345 C C . GLY A 1 309 ? -32.012 -12.163 12.663 1.00 94.19 309 GLY A C 1
ATOM 2346 O O . GLY A 1 309 ? -32.479 -12.358 11.541 1.00 94.19 309 GLY A O 1
ATOM 2347 N N . SER A 1 310 ? -32.279 -11.039 13.336 1.00 95.62 310 SER A N 1
ATOM 2348 C CA . SER A 1 310 ? -33.141 -9.992 12.787 1.00 95.62 310 SER A CA 1
ATOM 2349 C C . SER A 1 310 ? -32.464 -9.228 11.635 1.00 95.62 310 SER A C 1
ATOM 2351 O O . SER A 1 310 ? -31.234 -9.077 11.607 1.00 95.62 310 SER A O 1
ATOM 2353 N N . PRO A 1 311 ? -33.245 -8.721 10.661 1.00 96.06 311 PRO A N 1
ATOM 2354 C CA . PRO A 1 311 ? -32.699 -7.954 9.548 1.00 96.06 311 PRO A CA 1
ATOM 2355 C C . PRO A 1 311 ? -32.134 -6.605 10.011 1.00 96.06 311 PRO A C 1
ATOM 2357 O O . PRO A 1 311 ? -32.638 -5.966 10.943 1.00 96.06 311 PRO A O 1
ATOM 2360 N N . ILE A 1 312 ? -31.104 -6.136 9.307 1.00 96.31 312 ILE A N 1
ATOM 2361 C CA . ILE A 1 312 ? -30.454 -4.850 9.570 1.00 96.31 312 ILE A CA 1
ATOM 2362 C C . ILE A 1 312 ? -31.118 -3.760 8.722 1.00 96.31 312 ILE A C 1
ATOM 2364 O O . ILE A 1 312 ? -31.305 -3.903 7.515 1.00 96.31 312 ILE A O 1
ATOM 2368 N N . LYS A 1 313 ? -31.499 -2.646 9.356 1.00 93.62 313 LYS A N 1
ATOM 2369 C CA . LYS A 1 313 ? -32.082 -1.491 8.659 1.00 93.62 313 LYS A CA 1
ATOM 2370 C C . LYS A 1 313 ? -30.963 -0.604 8.132 1.00 93.62 313 LYS A C 1
ATOM 2372 O O . LYS A 1 313 ? -30.131 -0.164 8.906 1.00 93.62 313 LYS A O 1
ATOM 2377 N N . ALA A 1 314 ? -30.999 -0.251 6.849 1.00 89.38 314 ALA A N 1
ATOM 2378 C CA . ALA A 1 314 ? -29.936 0.553 6.245 1.00 89.38 314 ALA A CA 1
ATOM 2379 C C . ALA A 1 314 ? -29.825 1.992 6.787 1.00 89.38 314 ALA A C 1
ATOM 2381 O O . ALA A 1 314 ? -28.745 2.585 6.771 1.00 89.38 314 ALA A O 1
ATOM 2382 N N . LYS A 1 315 ? -30.941 2.582 7.234 1.00 90.62 315 LYS A N 1
ATOM 2383 C CA . LYS A 1 315 ? -30.977 3.964 7.726 1.00 90.62 315 LYS A CA 1
ATOM 2384 C C . LYS A 1 315 ? -30.272 4.064 9.082 1.00 90.62 315 LYS A C 1
ATOM 2386 O O . LYS A 1 315 ? -30.788 3.544 10.066 1.00 90.62 315 LYS A O 1
ATOM 2391 N N . GLY A 1 316 ? -29.158 4.796 9.122 1.00 86.62 316 GLY A N 1
ATOM 2392 C CA . GLY A 1 316 ? -28.361 5.020 10.335 1.00 86.62 316 GLY A CA 1
ATOM 2393 C C . GLY A 1 316 ? -27.380 3.893 10.669 1.00 86.62 316 GLY A C 1
ATOM 2394 O O . GLY A 1 316 ? -26.713 3.974 11.691 1.00 86.62 316 GLY A O 1
ATOM 2395 N N . GLU A 1 317 ? -27.287 2.868 9.820 1.00 92.44 317 GLU A N 1
ATOM 2396 C CA . GLU A 1 317 ? -26.338 1.771 9.994 1.00 92.44 317 GLU A CA 1
ATOM 2397 C C . GLU A 1 317 ? -24.984 2.116 9.369 1.00 92.44 317 GLU A C 1
ATOM 2399 O O . GLU A 1 317 ? -24.912 2.527 8.202 1.00 92.44 317 GLU A O 1
ATOM 2404 N N . THR A 1 318 ? -23.924 1.894 10.143 1.00 90.69 318 THR A N 1
ATOM 2405 C CA . THR A 1 318 ? -22.533 1.994 9.698 1.00 90.69 318 THR A CA 1
ATOM 2406 C C . THR A 1 318 ? -22.012 0.622 9.286 1.00 90.69 318 THR A C 1
ATOM 2408 O O . THR A 1 318 ? -22.420 -0.409 9.826 1.00 90.69 318 THR A O 1
ATOM 2411 N N . VAL A 1 319 ? -21.101 0.601 8.316 1.00 92.38 319 VAL A N 1
ATOM 2412 C CA . VAL A 1 319 ? -20.397 -0.618 7.906 1.00 92.38 319 VAL A CA 1
ATOM 2413 C C . VAL A 1 319 ? -18.932 -0.444 8.239 1.00 92.38 319 VAL A C 1
ATOM 2415 O O . VAL A 1 319 ? -18.294 0.490 7.763 1.00 92.38 319 VAL A O 1
ATOM 2418 N N . ASN A 1 320 ? -18.421 -1.372 9.030 1.00 92.19 320 ASN A N 1
ATOM 2419 C CA . ASN A 1 320 ? -17.050 -1.382 9.485 1.00 92.19 320 ASN A CA 1
ATOM 2420 C C . ASN A 1 320 ? -16.188 -2.218 8.534 1.00 92.19 320 ASN A C 1
ATOM 2422 O O . ASN A 1 320 ? -16.669 -3.166 7.895 1.00 92.19 320 ASN A O 1
ATOM 2426 N N . HIS A 1 321 ? -14.899 -1.896 8.488 1.00 92.69 321 HIS A N 1
ATOM 2427 C CA . HIS A 1 321 ? -13.887 -2.696 7.812 1.00 92.69 321 HIS A CA 1
ATOM 2428 C C . HIS A 1 321 ? -13.196 -3.601 8.839 1.00 92.69 321 HIS A C 1
ATOM 2430 O O . HIS A 1 321 ? -12.618 -3.110 9.801 1.00 92.69 321 HIS A O 1
ATOM 2436 N N . LYS A 1 322 ? -13.260 -4.924 8.648 1.00 93.69 322 LYS A N 1
ATOM 2437 C CA . LYS A 1 322 ? -12.690 -5.931 9.566 1.00 93.69 322 LYS A CA 1
ATOM 2438 C C . LYS A 1 322 ? -11.180 -5.756 9.723 1.00 93.69 322 LYS A C 1
ATOM 2440 O O . LYS A 1 322 ? -10.685 -5.739 10.844 1.00 93.69 322 LYS A O 1
ATOM 2445 N N . THR A 1 323 ? -10.485 -5.561 8.605 1.00 93.38 323 THR A N 1
ATOM 2446 C CA . THR A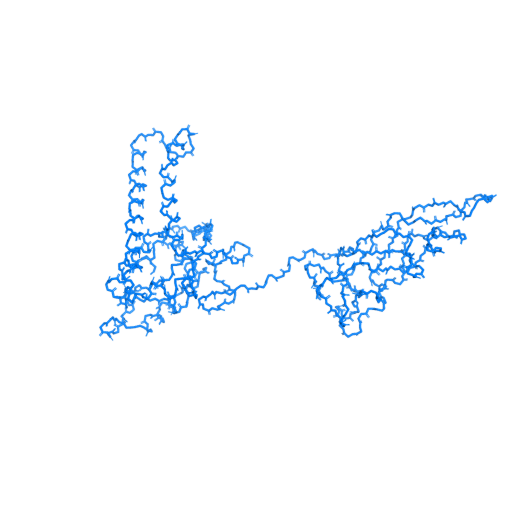 1 323 ? -9.165 -4.941 8.564 1.00 93.38 323 THR A CA 1
ATOM 2447 C C . THR A 1 323 ? -9.313 -3.481 8.167 1.00 93.38 323 THR A C 1
ATOM 2449 O O . THR A 1 323 ? -9.896 -3.194 7.112 1.00 93.38 323 THR A O 1
ATOM 2452 N N . PRO A 1 324 ? -8.739 -2.566 8.954 1.00 90.50 324 PRO A N 1
ATOM 2453 C CA . PRO A 1 324 ? -8.876 -1.135 8.741 1.00 90.50 324 PRO A CA 1
ATOM 2454 C C . PRO A 1 324 ? -8.393 -0.636 7.382 1.00 90.50 324 PRO A C 1
ATOM 2456 O O . PRO A 1 324 ? -7.356 -1.066 6.876 1.00 90.50 324 PRO A O 1
ATOM 2459 N N . LEU A 1 325 ? -9.055 0.373 6.825 1.00 88.94 325 LEU A N 1
ATOM 2460 C CA . LEU A 1 325 ? -8.622 1.073 5.614 1.00 88.94 325 LEU A CA 1
ATOM 2461 C C . LEU A 1 325 ? -7.242 1.713 5.785 1.00 88.94 325 LEU A C 1
ATOM 2463 O O . LEU A 1 325 ? -6.430 1.655 4.860 1.00 88.94 325 LEU A O 1
ATOM 2467 N N . GLN A 1 326 ? -6.962 2.281 6.965 1.00 86.38 326 GLN A N 1
ATOM 2468 C CA . GLN A 1 326 ? -5.647 2.842 7.302 1.00 86.38 326 GLN A CA 1
ATOM 2469 C C . GLN A 1 326 ? -4.578 1.755 7.494 1.00 86.38 326 GLN A C 1
ATOM 2471 O O . GLN A 1 326 ? -3.397 2.065 7.476 1.00 86.38 326 GLN A O 1
ATOM 2476 N N . ALA A 1 327 ? -4.960 0.487 7.633 1.00 90.00 327 ALA A N 1
ATOM 2477 C CA . ALA A 1 327 ? -4.033 -0.639 7.587 1.00 90.00 327 ALA A CA 1
ATOM 2478 C C . ALA A 1 327 ? -3.884 -1.232 6.174 1.00 90.00 327 ALA A C 1
ATOM 2480 O O . ALA A 1 327 ? -3.213 -2.245 6.006 1.00 90.00 327 ALA A O 1
ATOM 2481 N N . GLY A 1 328 ? -4.520 -0.636 5.159 1.00 90.75 328 GLY A N 1
ATOM 2482 C CA . GLY A 1 328 ? -4.578 -1.174 3.798 1.00 90.75 328 GLY A CA 1
ATOM 2483 C C . GLY A 1 328 ? -5.623 -2.284 3.613 1.00 90.75 328 GLY A C 1
ATOM 2484 O O . GLY A 1 328 ? -5.551 -3.065 2.663 1.00 90.75 328 GLY A O 1
ATOM 2485 N N . GLY A 1 329 ? -6.626 -2.352 4.490 1.00 92.88 329 GLY A N 1
ATOM 2486 C CA . GLY A 1 329 ? -7.778 -3.236 4.348 1.00 92.88 329 GLY A CA 1
ATOM 2487 C C . GLY A 1 329 ? -8.551 -2.986 3.053 1.00 92.88 329 GLY A C 1
ATOM 2488 O O . GLY A 1 329 ? -8.606 -1.870 2.532 1.00 92.88 329 GLY A O 1
ATOM 2489 N N . CYS A 1 330 ? -9.152 -4.040 2.502 1.00 94.44 330 CYS A N 1
ATOM 2490 C CA . CYS A 1 330 ? -9.892 -3.939 1.247 1.00 94.44 330 CYS A CA 1
ATOM 2491 C C . CYS A 1 330 ? -11.139 -3.053 1.417 1.00 94.44 330 CYS A C 1
ATOM 2493 O O . CYS A 1 330 ? -11.985 -3.367 2.258 1.00 94.44 330 CYS A O 1
ATOM 2495 N N . PRO A 1 331 ? -11.304 -1.989 0.612 1.00 92.62 331 PRO A N 1
ATOM 2496 C CA . PRO A 1 331 ? -12.398 -1.050 0.787 1.00 92.62 331 PRO A CA 1
ATOM 2497 C C . PRO A 1 331 ? -13.747 -1.590 0.330 1.00 92.62 331 PRO A C 1
ATOM 2499 O O . PRO A 1 331 ? -14.764 -1.167 0.869 1.00 92.62 331 PRO A O 1
ATOM 2502 N N . THR A 1 332 ? -13.779 -2.492 -0.655 1.00 93.25 332 THR A N 1
ATOM 2503 C CA . THR A 1 332 ? -15.018 -2.835 -1.372 1.00 93.25 332 THR A CA 1
ATOM 2504 C C . THR A 1 332 ? -15.469 -4.285 -1.242 1.00 93.25 332 THR A C 1
ATOM 2506 O O . THR A 1 332 ? -16.610 -4.601 -1.581 1.00 93.25 332 THR A O 1
ATOM 2509 N N . SER A 1 333 ? -14.609 -5.179 -0.756 1.00 94.31 333 SER A N 1
ATOM 2510 C CA . SER A 1 333 ? -14.949 -6.596 -0.632 1.00 94.31 333 SER A CA 1
ATOM 2511 C C . SER A 1 333 ? -15.844 -6.862 0.562 1.00 94.31 333 SER A C 1
ATOM 2513 O O . SER A 1 333 ? -15.489 -6.533 1.689 1.00 94.31 333 SER A O 1
ATOM 2515 N N . GLN A 1 334 ? -16.940 -7.584 0.336 1.00 94.00 334 GLN A N 1
ATOM 2516 C CA . GLN A 1 334 ? -17.837 -8.040 1.401 1.00 94.00 334 GLN A CA 1
ATOM 2517 C C . GLN A 1 334 ? -17.131 -8.945 2.422 1.00 94.00 334 GLN A C 1
ATOM 2519 O O . GLN A 1 334 ? -17.545 -9.037 3.573 1.00 94.00 334 GLN A O 1
ATOM 2524 N N . SER A 1 335 ? -16.004 -9.558 2.047 1.00 93.62 335 SER A N 1
ATOM 2525 C CA . SER A 1 335 ? -15.170 -10.320 2.976 1.00 93.62 335 SER A CA 1
ATOM 2526 C C . SER A 1 335 ? -14.522 -9.440 4.048 1.00 93.62 335 SER A C 1
ATOM 2528 O O . SER A 1 335 ? -14.343 -9.920 5.166 1.00 93.62 335 SER A O 1
ATOM 2530 N N . ASN A 1 336 ? -14.233 -8.168 3.744 1.00 95.38 336 ASN A N 1
ATOM 2531 C CA . ASN A 1 336 ? -13.675 -7.200 4.691 1.00 95.38 336 ASN A CA 1
ATOM 2532 C C . ASN A 1 336 ? -14.732 -6.280 5.318 1.00 95.38 336 ASN A C 1
ATOM 2534 O O . ASN A 1 336 ? -14.391 -5.472 6.166 1.00 95.38 336 ASN A O 1
ATOM 2538 N N . LEU A 1 337 ? -15.999 -6.368 4.917 1.00 95.19 337 LEU A N 1
ATOM 2539 C CA . LEU A 1 337 ? -17.055 -5.483 5.407 1.00 95.19 337 LEU A CA 1
ATOM 2540 C C . LEU A 1 337 ? -17.947 -6.208 6.410 1.00 95.19 337 LEU A C 1
ATOM 2542 O O . LEU A 1 337 ? -18.217 -7.401 6.265 1.00 95.19 337 LEU A O 1
ATOM 2546 N N . VAL A 1 338 ? -18.412 -5.485 7.425 1.00 95.44 338 VAL A N 1
ATOM 2547 C CA . VAL A 1 338 ? -19.395 -5.983 8.392 1.00 95.44 338 VAL A CA 1
ATOM 2548 C C . VAL A 1 338 ? -20.224 -4.818 8.943 1.00 95.44 338 VAL A C 1
ATOM 2550 O O . VAL A 1 338 ? -19.646 -3.841 9.413 1.00 95.44 338 VAL A O 1
ATOM 2553 N N . PRO A 1 339 ? -21.566 -4.854 8.886 1.00 95.69 339 PRO A N 1
ATOM 2554 C CA . PRO A 1 339 ? -22.390 -3.843 9.547 1.00 95.69 339 PRO A CA 1
ATOM 2555 C C . PRO A 1 339 ? -22.150 -3.843 11.058 1.00 95.69 339 PRO A C 1
ATOM 2557 O O . PRO A 1 339 ? -22.028 -4.907 11.667 1.00 95.69 339 PRO A O 1
ATOM 2560 N N . ASN A 1 340 ? -22.111 -2.671 11.687 1.00 94.88 340 ASN A N 1
ATOM 2561 C CA . ASN A 1 340 ? -21.824 -2.570 13.117 1.00 94.88 340 ASN A CA 1
ATOM 2562 C C . ASN A 1 340 ? -22.847 -3.345 13.970 1.00 94.88 340 ASN A C 1
ATOM 2564 O O . ASN A 1 340 ? -22.479 -4.009 14.938 1.00 94.88 340 ASN A O 1
ATOM 2568 N N . SER A 1 341 ? -24.123 -3.331 13.586 1.00 95.25 341 SER A N 1
ATOM 2569 C CA . SER A 1 341 ? -25.198 -4.085 14.240 1.00 95.25 341 SER A CA 1
ATOM 2570 C C . SER A 1 341 ? -25.121 -5.602 14.012 1.00 95.25 341 SER A C 1
ATOM 2572 O O . SER A 1 341 ? -25.827 -6.342 14.696 1.00 95.25 341 SER A O 1
ATOM 2574 N N . ALA A 1 342 ? -24.300 -6.077 13.067 1.00 96.25 342 ALA A N 1
ATOM 2575 C CA . ALA A 1 342 ? -24.027 -7.503 12.870 1.00 96.25 342 ALA A CA 1
ATOM 2576 C C . ALA A 1 342 ? -22.973 -8.039 13.857 1.00 96.25 342 ALA A C 1
ATOM 2578 O O . ALA A 1 342 ? -22.898 -9.245 14.085 1.00 96.25 342 ALA A O 1
ATOM 2579 N N . LEU A 1 343 ? -22.159 -7.159 14.448 1.00 95.50 343 LEU A N 1
ATOM 2580 C CA . LEU A 1 343 ? -21.149 -7.533 15.434 1.00 95.50 343 LEU A CA 1
ATOM 2581 C C . LEU A 1 343 ? -21.781 -7.767 16.811 1.00 95.50 343 LEU A C 1
ATOM 2583 O O . LEU A 1 343 ? -22.600 -6.975 17.279 1.00 95.50 343 LEU A O 1
ATOM 2587 N N . ALA A 1 344 ? -21.335 -8.823 17.494 1.00 94.81 344 ALA A N 1
ATOM 2588 C CA . ALA A 1 344 ? -21.625 -9.012 18.911 1.00 94.81 344 ALA A CA 1
ATOM 2589 C C . ALA A 1 344 ? -21.017 -7.863 19.752 1.00 94.81 344 ALA A C 1
ATOM 2591 O O . ALA A 1 344 ? -20.022 -7.258 19.326 1.00 94.81 344 ALA A O 1
ATOM 2592 N N . PRO A 1 345 ? -21.568 -7.541 20.940 1.00 94.12 345 PRO A N 1
ATOM 2593 C CA . PRO A 1 345 ? -21.110 -6.408 21.750 1.00 94.12 345 PRO A CA 1
ATOM 2594 C C . PRO A 1 345 ? -19.608 -6.421 22.070 1.00 94.12 345 PRO A C 1
ATOM 2596 O O . PRO A 1 345 ? -18.968 -5.372 22.118 1.00 94.12 345 PRO A O 1
ATOM 2599 N N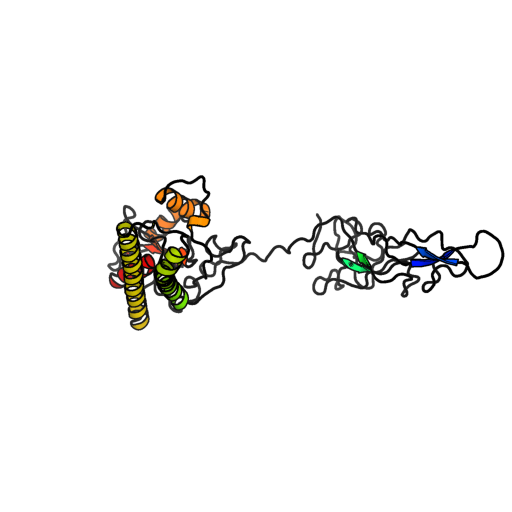 . GLU A 1 346 ? -19.017 -7.596 22.277 1.00 94.50 346 GLU A N 1
ATOM 2600 C CA . GLU A 1 346 ? -17.579 -7.769 22.473 1.00 94.50 346 GLU A CA 1
ATOM 2601 C C . GLU A 1 346 ? -16.772 -7.414 21.217 1.00 94.50 346 GLU A C 1
ATOM 2603 O O . GLU A 1 346 ? -15.759 -6.723 21.316 1.00 94.50 346 GLU A O 1
ATOM 2608 N N . CYS A 1 347 ? -17.257 -7.769 20.029 1.00 95.75 347 CYS A N 1
ATOM 2609 C CA . CYS A 1 347 ? -16.588 -7.467 18.766 1.00 95.75 347 CYS A CA 1
ATOM 2610 C C . CYS A 1 347 ? -16.718 -5.989 18.384 1.00 95.75 347 CYS A C 1
ATOM 2612 O O . CYS A 1 347 ? -15.771 -5.410 17.857 1.00 95.75 347 CYS A O 1
ATOM 2614 N N . GLN A 1 348 ? -17.832 -5.341 18.745 1.00 95.06 348 GLN A N 1
ATOM 2615 C CA . GLN A 1 348 ? -17.992 -3.885 18.628 1.00 95.06 348 GLN A CA 1
ATOM 2616 C C . GLN A 1 348 ? -16.979 -3.113 19.490 1.00 95.06 348 GLN A C 1
ATOM 2618 O O . GLN A 1 348 ? -16.541 -2.025 19.106 1.00 95.06 348 GLN A O 1
ATOM 2623 N N . LYS A 1 349 ? -16.586 -3.658 20.654 1.00 94.94 349 LYS A N 1
ATOM 2624 C CA . LYS A 1 349 ? -15.525 -3.074 21.497 1.00 94.94 349 LYS A CA 1
ATOM 2625 C C . LYS A 1 349 ? -14.155 -3.211 20.843 1.00 94.94 349 LYS A C 1
ATOM 2627 O O . LYS A 1 349 ? -13.400 -2.242 20.850 1.00 94.94 349 LYS A O 1
ATOM 2632 N N . VAL A 1 350 ? -13.857 -4.372 20.260 1.00 95.25 350 VAL A N 1
ATOM 2633 C CA . VAL A 1 350 ? -12.616 -4.581 19.496 1.00 95.25 350 VAL A CA 1
ATOM 2634 C C . VAL A 1 350 ? -12.559 -3.619 18.312 1.00 95.25 350 VAL A C 1
ATOM 2636 O O . VAL A 1 350 ? -11.579 -2.905 18.151 1.00 95.25 350 VAL A O 1
ATOM 2639 N N . ASP A 1 351 ? -13.650 -3.504 17.563 1.00 93.31 351 ASP A N 1
ATOM 2640 C CA . ASP A 1 351 ? -13.782 -2.582 16.436 1.00 93.31 351 ASP A CA 1
ATOM 2641 C C . ASP A 1 351 ? -13.595 -1.113 16.867 1.00 93.31 351 ASP A C 1
ATOM 2643 O O . ASP A 1 351 ? -12.895 -0.332 16.220 1.00 93.31 351 ASP A O 1
ATOM 2647 N N . ALA A 1 352 ? -14.144 -0.739 18.032 1.00 91.44 352 ALA A N 1
ATOM 2648 C CA . ALA A 1 352 ? -13.904 0.567 18.648 1.00 91.44 352 ALA A CA 1
ATOM 2649 C C . ALA A 1 352 ? -12.435 0.814 18.966 1.00 91.44 352 ALA A C 1
ATOM 2651 O O . ALA A 1 352 ? -11.944 1.923 18.757 1.00 91.44 352 ALA A O 1
ATOM 2652 N N . ALA A 1 353 ? -11.755 -0.196 19.497 1.00 93.75 353 ALA A N 1
ATOM 2653 C CA . ALA A 1 353 ? -10.349 -0.109 19.836 1.00 93.75 353 ALA A CA 1
ATOM 2654 C C . ALA A 1 353 ? -9.483 0.023 18.576 1.00 93.75 353 ALA A C 1
ATOM 2656 O O . ALA A 1 353 ? -8.672 0.944 18.507 1.00 93.75 353 ALA A O 1
ATOM 2657 N N . GLN A 1 354 ? -9.726 -0.806 17.558 1.00 91.69 354 GLN A N 1
ATOM 2658 C CA . GLN A 1 354 ? -9.070 -0.702 16.252 1.00 91.69 354 GLN A CA 1
ATOM 2659 C C . GLN A 1 354 ? -9.270 0.711 15.690 1.00 91.69 354 GLN A C 1
ATOM 2661 O O . GLN A 1 354 ? -8.303 1.436 15.488 1.00 91.69 354 GLN A O 1
ATOM 2666 N N . THR A 1 355 ? -10.517 1.186 15.622 1.00 86.81 355 THR A N 1
ATOM 2667 C CA . THR A 1 355 ? -10.851 2.549 15.179 1.00 86.81 355 THR A CA 1
ATOM 2668 C C . THR A 1 355 ? -10.066 3.652 15.909 1.00 86.81 355 THR A C 1
ATOM 2670 O O . THR A 1 355 ? -9.627 4.609 15.275 1.00 86.81 355 THR A O 1
ATOM 2673 N N . LYS A 1 356 ? -9.886 3.562 17.235 1.00 86.81 356 LYS A N 1
ATOM 2674 C CA . LYS A 1 356 ? -9.160 4.575 18.034 1.00 86.81 356 LYS A CA 1
ATOM 2675 C C . LYS A 1 356 ? -7.662 4.639 17.730 1.00 86.81 356 LYS A C 1
ATOM 2677 O O . LYS A 1 356 ? -7.009 5.658 17.996 1.00 86.81 356 LYS A O 1
ATOM 2682 N N . LEU A 1 357 ? -7.104 3.551 17.212 1.00 87.88 357 LEU A N 1
ATOM 2683 C CA . LEU A 1 357 ? -5.718 3.503 16.767 1.00 87.88 357 LEU A CA 1
ATOM 2684 C C . LEU A 1 357 ? -5.549 4.129 15.381 1.00 87.88 357 LEU A C 1
ATOM 2686 O O . LEU A 1 357 ? -4.426 4.399 14.978 1.00 87.88 357 LEU A O 1
ATOM 2690 N N . HIS A 1 358 ? -6.631 4.467 14.686 1.00 77.00 358 HIS A N 1
ATOM 2691 C CA . HIS A 1 358 ? -6.562 5.139 13.396 1.00 77.00 358 HIS A CA 1
ATOM 2692 C C . HIS A 1 358 ? -6.682 6.652 13.591 1.00 77.00 358 HIS A C 1
ATOM 2694 O O . HIS A 1 358 ? -7.533 7.142 14.333 1.00 77.00 358 HIS A O 1
ATOM 2700 N N . ASP A 1 359 ? -5.838 7.415 12.900 1.00 61.00 359 ASP A N 1
ATOM 2701 C CA . ASP A 1 359 ? -5.935 8.883 12.881 1.00 61.00 359 ASP A CA 1
ATOM 2702 C C . ASP A 1 359 ? -7.189 9.340 12.116 1.00 61.00 359 ASP A C 1
ATOM 2704 O O . ASP A 1 359 ? -7.726 10.430 12.328 1.00 61.00 359 ASP A O 1
ATOM 2708 N N . PHE A 1 360 ? -7.681 8.464 11.241 1.00 52.47 360 PHE A N 1
ATOM 2709 C CA . PHE A 1 360 ? -8.943 8.569 10.537 1.00 52.47 360 PHE A CA 1
ATOM 2710 C C . PHE A 1 360 ? -9.949 7.604 11.166 1.00 52.47 360 PHE A C 1
ATOM 2712 O O . PHE A 1 360 ? -10.050 6.451 10.761 1.00 52.47 360 PHE A O 1
ATOM 2719 N N . GLY A 1 361 ? -10.680 8.080 12.179 1.00 48.88 361 GLY A N 1
ATOM 2720 C CA . GLY A 1 361 ? -11.673 7.269 12.883 1.00 48.88 361 GLY A CA 1
ATOM 2721 C C . GLY A 1 361 ? -12.647 6.589 11.919 1.00 48.88 361 GLY A C 1
ATOM 2722 O O . GLY A 1 361 ? -13.351 7.270 11.172 1.00 48.88 361 GLY A O 1
ATOM 2723 N N . GLU A 1 362 ? -12.673 5.253 11.960 1.00 49.72 362 GLU A N 1
ATOM 2724 C CA . GLU A 1 362 ? -13.542 4.413 11.137 1.00 49.72 362 GLU A CA 1
ATOM 2725 C C . GLU A 1 362 ? -15.031 4.510 11.443 1.00 49.72 362 GLU A C 1
ATOM 2727 O O . GLU A 1 362 ? -15.881 4.200 10.615 1.00 49.72 362 GLU A O 1
ATOM 2732 N N . LYS A 1 363 ? -15.338 5.069 12.609 1.00 42.09 363 LYS A N 1
ATOM 2733 C CA . LYS A 1 363 ? -16.694 5.248 13.124 1.00 42.09 363 LYS A CA 1
ATOM 2734 C C . LYS A 1 363 ? -17.414 6.493 12.613 1.00 42.09 363 LYS A C 1
ATOM 2736 O O . LYS A 1 363 ? -18.558 6.711 12.993 1.00 42.09 363 LYS A O 1
ATOM 2741 N N . ASP A 1 364 ? -16.766 7.267 11.742 1.00 38.56 364 ASP A N 1
ATOM 2742 C CA . ASP A 1 364 ? -17.351 8.442 11.082 1.00 38.56 364 ASP A CA 1
ATOM 2743 C C . ASP A 1 364 ? -17.704 8.189 9.596 1.00 38.56 364 ASP A C 1
ATOM 2745 O O . ASP A 1 364 ? -17.951 9.157 8.870 1.00 38.56 364 ASP A O 1
ATOM 2749 N N . TRP A 1 365 ? -17.652 6.937 9.115 1.00 51.09 365 TRP A N 1
ATOM 2750 C CA . TRP A 1 365 ? -17.772 6.593 7.687 1.00 51.09 365 TRP A CA 1
ATOM 2751 C C . TRP A 1 365 ? -19.151 6.117 7.242 1.00 51.09 365 TRP A C 1
ATOM 2753 O O . TRP A 1 365 ? -19.711 5.189 7.871 1.00 51.09 365 TRP A O 1
#

Mean predicted aligned error: 15.61 Å